Protein AF-A0A6L9YCV9-F1 (afdb_monomer_lite)

Sequence (247 aa):
MRFESGMLVKLNQFKYTPIIILISKIVVREISEHLKNNIKKTKENLENDLKDCSKDLMISEEIIFQVKETLLPKSNDEDLINKKIENFLDKTGSQIIYVNDYNPLDKVLTNYFEKKPPFSQKKKAEFPDALALVSLEKWAEKHNQKILAISTDQDWLDYASNSEYIDCNDNLGIFFNEYQKYHHQQNQIAIEFCKQLTQVFLGGDIENTLKELIKENIRDEILNLDLFPTANSSHRYEVESTEGATK

pLDDT: mean 78.52, std 15.74, range [37.78, 94.5]

Radius of gyration: 28.95 Å; chains: 1; bounding box: 73×64×102 Å

Foldseek 3Di:
DDCVDDPNLVLLVCLPPPDEAEDEVLNLVVQLVVQVVVVVVVVVVLVVVLVCCCVVVVDDPVVSVVVCVVPDDPDDSNVVSVVVVVVSCNSNVYDYQYLVVQVLVVVLVVCQVVCAFPRHPPDPDCSSVSSRLSSVLSVCVVVVAAAEAADPDPSLCRSCVPGPRYHYDPDPVVVVVVVCVVCVVVCVLVVVLVVLQVVCVVVPPHDPSVVVSVVVSVVVVVVPDPPPPPPPDPDDDDDPDPPDDDD

Secondary structure (DSSP, 8-state):
--TTSSGGGGGGGGTTSSPPPEEEHHHHHHHHHHHHHHHHHHHHHHHHHHHHHHHHS---HHHHHHHHHHHS-SS-HHHHHHHHHHHHHHHHTPEEEPGGGS--HHHHHHHHHHT-TT--SS-S--HHHHHHHHHHHHHHHHHT--EEEE---HHHHHHHTT-SSEEEES-HHHHHHHHHHHHHHHTHHHHHHHHHHHHHHHHT--HHHHHHHHHHHHHHHHHT-----------------------

Structure (mmCIF, N/CA/C/O backbone):
data_AF-A0A6L9YCV9-F1
#
_entry.id   AF-A0A6L9YCV9-F1
#
loop_
_atom_site.group_PDB
_atom_site.id
_atom_site.type_symbol
_atom_site.label_atom_id
_atom_site.label_alt_id
_atom_site.label_comp_id
_atom_site.label_asym_id
_atom_site.label_entity_id
_atom_site.label_seq_id
_atom_site.pdbx_PDB_ins_code
_atom_site.Cartn_x
_atom_site.Cartn_y
_atom_site.Cartn_z
_atom_site.occupancy
_atom_site.B_iso_or_equiv
_atom_site.auth_seq_id
_atom_site.auth_comp_id
_atom_site.auth_asym_id
_atom_site.auth_atom_id
_atom_site.pdbx_PDB_model_num
ATOM 1 N N . MET A 1 1 ? -0.144 1.537 9.489 1.00 54.84 1 MET A N 1
ATOM 2 C CA . MET A 1 1 ? 0.724 2.251 8.516 1.00 54.84 1 MET A CA 1
ATOM 3 C C . MET A 1 1 ? 0.498 3.760 8.649 1.00 54.84 1 MET A C 1
ATOM 5 O O . MET A 1 1 ? -0.645 4.152 8.857 1.00 54.84 1 MET A O 1
ATOM 9 N N . ARG A 1 2 ? 1.538 4.606 8.602 1.00 64.12 2 ARG A N 1
ATOM 10 C CA . ARG A 1 2 ? 1.404 6.077 8.697 1.00 64.12 2 ARG A CA 1
ATOM 11 C C . ARG A 1 2 ? 1.965 6.721 7.427 1.00 64.12 2 ARG A C 1
ATOM 13 O O . ARG A 1 2 ? 3.174 6.719 7.246 1.00 64.12 2 ARG A O 1
ATOM 20 N N . PHE A 1 3 ? 1.104 7.265 6.568 1.00 63.72 3 PHE A N 1
ATOM 21 C CA . PHE A 1 3 ? 1.521 7.885 5.298 1.00 63.72 3 PHE A CA 1
ATOM 22 C C . PHE A 1 3 ? 2.355 9.155 5.463 1.00 63.72 3 PHE A C 1
ATOM 24 O O . PHE A 1 3 ? 3.172 9.480 4.612 1.00 63.72 3 PHE A O 1
ATOM 31 N N . GLU A 1 4 ? 2.163 9.865 6.571 1.00 61.12 4 GLU A N 1
ATOM 32 C CA . GLU A 1 4 ? 2.742 11.190 6.808 1.00 61.12 4 GLU A CA 1
ATOM 33 C C . GLU A 1 4 ? 4.028 11.136 7.645 1.00 61.12 4 GLU A C 1
ATOM 35 O O . GLU A 1 4 ? 4.562 12.170 8.035 1.00 61.12 4 GLU A O 1
ATOM 40 N N . SER A 1 5 ? 4.541 9.940 7.946 1.00 65.50 5 SER A N 1
ATOM 41 C CA . SER A 1 5 ? 5.732 9.782 8.782 1.00 65.50 5 SER A CA 1
ATOM 42 C C . SER A 1 5 ? 6.575 8.580 8.369 1.00 65.50 5 SER A C 1
ATOM 44 O O . SER A 1 5 ? 6.047 7.572 7.907 1.00 65.50 5 SER A O 1
ATOM 46 N N . GLY A 1 6 ? 7.880 8.650 8.622 1.00 73.69 6 GLY A N 1
ATOM 47 C CA . GLY A 1 6 ? 8.807 7.550 8.360 1.00 73.69 6 GLY A CA 1
ATOM 48 C C . GLY A 1 6 ? 9.259 7.480 6.901 1.00 73.69 6 GLY A C 1
ATOM 49 O O . GLY A 1 6 ? 9.291 8.483 6.192 1.00 73.69 6 GLY A O 1
ATOM 50 N N . MET A 1 7 ? 9.647 6.284 6.455 1.00 75.94 7 MET A N 1
ATOM 51 C CA . MET A 1 7 ? 10.269 6.085 5.141 1.00 75.94 7 MET A CA 1
ATOM 52 C C . MET A 1 7 ? 9.312 6.307 3.959 1.00 75.94 7 MET A C 1
ATOM 54 O O . MET A 1 7 ? 9.772 6.674 2.885 1.00 75.94 7 MET A O 1
ATOM 58 N N . LEU A 1 8 ? 7.996 6.163 4.152 1.00 80.50 8 LEU A N 1
ATOM 59 C CA . LEU A 1 8 ? 7.006 6.340 3.079 1.00 80.50 8 LEU A CA 1
ATOM 60 C C . LEU A 1 8 ? 6.943 7.778 2.555 1.00 80.50 8 LEU A C 1
ATOM 62 O O . LEU A 1 8 ? 6.683 7.980 1.377 1.00 80.50 8 LEU A O 1
ATOM 66 N N . VAL A 1 9 ? 7.247 8.777 3.389 1.00 82.81 9 VAL A N 1
ATOM 67 C CA . VAL A 1 9 ? 7.286 10.186 2.956 1.00 82.81 9 VAL A CA 1
ATOM 68 C C . VAL A 1 9 ? 8.385 10.417 1.918 1.00 82.81 9 VAL A C 1
ATOM 70 O O . VAL A 1 9 ? 8.230 11.247 1.025 1.00 82.81 9 VAL A O 1
ATOM 73 N N . LYS A 1 10 ? 9.484 9.654 1.990 1.00 83.38 10 LYS A N 1
ATOM 74 C CA . LYS A 1 10 ? 10.584 9.756 1.024 1.00 83.38 10 LYS A CA 1
ATOM 75 C C . LYS A 1 10 ? 10.173 9.297 -0.375 1.00 83.38 10 LYS A C 1
ATOM 77 O O . LYS A 1 10 ? 10.828 9.690 -1.329 1.00 83.38 10 LYS A O 1
ATOM 82 N N . LEU A 1 11 ? 9.080 8.541 -0.520 1.00 85.88 11 LEU A N 1
ATOM 83 C CA . LEU A 1 11 ? 8.557 8.147 -1.831 1.00 85.88 11 LEU A CA 1
ATOM 84 C C . LEU A 1 11 ? 8.113 9.351 -2.676 1.00 85.88 11 LEU A C 1
ATOM 86 O O . LEU A 1 11 ? 8.140 9.276 -3.899 1.00 85.88 11 LEU A O 1
ATOM 90 N N . ASN A 1 12 ? 7.787 10.487 -2.046 1.00 85.06 12 ASN A N 1
ATOM 91 C CA . ASN A 1 12 ? 7.429 11.722 -2.753 1.00 85.06 12 ASN A CA 1
ATOM 92 C C . ASN A 1 12 ? 8.539 12.207 -3.700 1.00 85.06 12 ASN A C 1
ATOM 94 O O . ASN A 1 12 ? 8.256 12.898 -4.675 1.00 85.06 12 ASN A O 1
ATOM 98 N N . GLN A 1 13 ? 9.799 11.838 -3.437 1.00 81.44 13 GLN A N 1
ATOM 99 C CA . GLN A 1 13 ? 10.931 12.214 -4.287 1.00 81.44 13 GLN A CA 1
ATOM 100 C C . GLN A 1 13 ? 10.862 11.588 -5.690 1.00 81.44 13 GLN A C 1
ATOM 102 O O . GLN A 1 13 ? 11.568 12.042 -6.583 1.00 81.44 13 GLN A O 1
ATOM 107 N N . PHE A 1 14 ? 10.029 10.559 -5.884 1.00 83.50 14 PHE A N 1
ATOM 108 C CA . PHE A 1 14 ? 9.903 9.842 -7.151 1.00 83.50 14 PHE A CA 1
ATOM 109 C C . PHE A 1 14 ? 8.793 10.379 -8.062 1.00 83.50 14 PHE A C 1
ATOM 111 O O . PHE A 1 14 ? 8.715 9.961 -9.210 1.00 83.50 14 PHE A O 1
ATOM 118 N N . LYS A 1 15 ? 7.974 11.346 -7.613 1.00 82.88 15 LYS A N 1
ATOM 119 C CA . LYS A 1 15 ? 6.826 11.862 -8.392 1.00 82.88 15 LYS A CA 1
ATOM 120 C C . LYS A 1 15 ? 7.200 12.321 -9.810 1.00 82.88 15 LYS A C 1
ATOM 122 O O . LYS A 1 15 ? 6.386 12.218 -10.721 1.00 82.88 15 LYS A O 1
ATOM 127 N N . TYR A 1 16 ? 8.414 12.839 -9.986 1.00 77.06 16 TYR A N 1
ATOM 128 C CA . TYR A 1 16 ? 8.919 13.354 -11.263 1.00 77.06 16 TYR A CA 1
ATOM 129 C C . TYR A 1 16 ? 10.157 12.598 -11.756 1.00 77.06 16 TYR A C 1
ATOM 131 O O . TYR A 1 16 ? 10.964 13.155 -12.499 1.00 77.06 16 TYR A O 1
ATOM 139 N N . THR A 1 17 ? 10.342 11.351 -11.318 1.00 79.62 17 THR A N 1
ATOM 140 C CA . THR A 1 17 ? 11.432 10.491 -11.787 1.00 79.62 17 THR A CA 1
ATOM 141 C C . THR A 1 17 ? 10.880 9.360 -12.662 1.00 79.62 17 THR A C 1
ATOM 143 O O . THR A 1 17 ? 9.671 9.135 -12.695 1.00 79.62 17 THR A O 1
ATOM 146 N N . PRO A 1 18 ? 11.743 8.610 -13.372 1.00 79.94 18 PRO A N 1
ATOM 147 C CA . PRO A 1 18 ? 11.315 7.430 -14.126 1.00 79.94 18 PRO A CA 1
ATOM 148 C C . PRO A 1 18 ? 10.783 6.275 -13.258 1.00 79.94 18 PRO A C 1
ATOM 150 O O . PRO A 1 18 ? 10.308 5.280 -13.801 1.00 79.94 18 PRO A O 1
ATOM 153 N N . ILE A 1 19 ? 10.885 6.366 -11.925 1.00 85.81 19 ILE A N 1
ATOM 154 C CA . ILE A 1 19 ? 10.397 5.329 -11.013 1.00 85.81 19 ILE A CA 1
ATOM 155 C C . ILE A 1 19 ? 8.890 5.476 -10.848 1.00 85.81 19 ILE A C 1
ATOM 157 O O . ILE A 1 19 ? 8.401 6.457 -10.293 1.00 85.81 19 ILE A O 1
ATOM 161 N N . ILE A 1 20 ? 8.161 4.449 -11.276 1.00 88.94 20 ILE A N 1
ATOM 162 C CA . ILE A 1 20 ? 6.711 4.377 -11.131 1.00 88.94 20 ILE A CA 1
ATOM 163 C C . ILE A 1 20 ? 6.388 3.629 -9.840 1.00 88.94 20 ILE A C 1
ATOM 165 O O . ILE A 1 20 ? 6.805 2.488 -9.645 1.00 88.94 20 ILE A O 1
ATOM 169 N N . ILE A 1 21 ? 5.611 4.260 -8.962 1.00 92.31 21 ILE A N 1
ATOM 170 C CA . ILE A 1 21 ? 5.090 3.600 -7.765 1.00 92.31 21 ILE A CA 1
ATOM 171 C C . ILE A 1 21 ? 3.742 2.975 -8.113 1.00 92.31 21 ILE A C 1
ATOM 173 O O . ILE A 1 21 ? 2.809 3.671 -8.513 1.00 92.31 21 ILE A O 1
ATOM 177 N N . LEU A 1 22 ? 3.636 1.659 -7.945 1.00 93.62 22 LEU A N 1
ATOM 178 C CA . LEU A 1 22 ? 2.423 0.896 -8.226 1.00 93.62 22 LEU A CA 1
ATOM 179 C C . LEU A 1 22 ? 1.754 0.457 -6.930 1.00 93.62 22 LEU A C 1
ATOM 181 O O . LEU A 1 22 ? 2.410 -0.042 -6.017 1.00 93.62 22 LEU A O 1
ATOM 185 N N . ILE A 1 23 ? 0.431 0.597 -6.867 1.00 92.25 23 ILE A N 1
ATOM 186 C CA . ILE A 1 23 ? -0.369 0.125 -5.736 1.00 92.25 23 ILE A CA 1
ATOM 187 C C . ILE A 1 23 ? -1.580 -0.632 -6.272 1.00 92.25 23 ILE A C 1
ATOM 189 O O . ILE A 1 23 ? -2.407 -0.085 -6.999 1.00 92.25 23 ILE A O 1
ATOM 193 N N . SER A 1 24 ? -1.725 -1.901 -5.898 1.00 92.12 24 SER A N 1
ATOM 194 C CA . SER A 1 24 ? -2.925 -2.667 -6.243 1.00 92.12 24 SER A CA 1
ATOM 195 C C . SER A 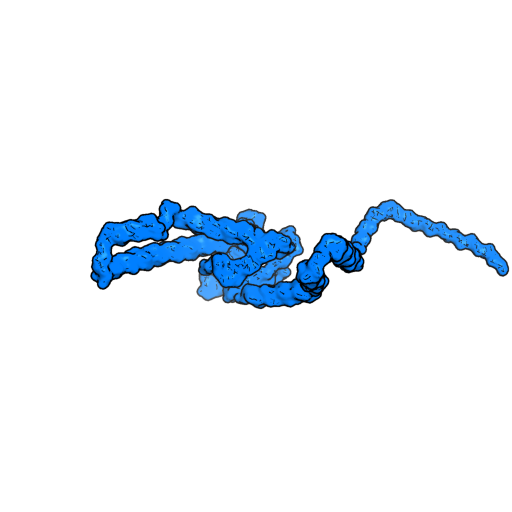1 24 ? -4.161 -2.083 -5.553 1.00 92.12 24 SER A C 1
ATOM 197 O O . SER A 1 24 ? -4.124 -1.723 -4.372 1.00 92.12 24 SER A O 1
ATOM 199 N N . LYS A 1 25 ? -5.302 -2.054 -6.252 1.00 91.50 25 LYS A N 1
ATOM 200 C CA . LYS A 1 25 ? -6.583 -1.624 -5.669 1.00 91.50 25 LYS A CA 1
ATOM 201 C C . LYS A 1 25 ? -6.976 -2.451 -4.438 1.00 91.50 25 LYS A C 1
ATOM 203 O O . LYS A 1 25 ? -7.686 -1.937 -3.574 1.00 91.50 25 LYS A O 1
ATOM 208 N N . ILE A 1 26 ? -6.522 -3.699 -4.348 1.00 90.25 26 ILE A N 1
ATOM 209 C CA . ILE A 1 26 ? -6.734 -4.558 -3.174 1.00 90.25 26 ILE A CA 1
ATOM 210 C C . ILE A 1 26 ? -6.001 -3.986 -1.962 1.00 90.25 26 ILE A C 1
ATOM 212 O O . ILE A 1 26 ? -6.633 -3.723 -0.943 1.00 90.25 26 ILE A O 1
ATOM 216 N N . VAL A 1 27 ? -4.718 -3.663 -2.122 1.00 89.06 27 VAL A N 1
ATOM 217 C CA . VAL A 1 27 ? -3.901 -3.036 -1.074 1.00 89.06 27 VAL A CA 1
ATOM 218 C C . VAL A 1 27 ? -4.506 -1.693 -0.647 1.00 89.06 27 VAL A C 1
ATOM 220 O O . VAL A 1 27 ? -4.587 -1.397 0.541 1.00 89.06 27 VAL A O 1
ATOM 223 N N . VAL A 1 28 ? -5.038 -0.897 -1.586 1.00 91.88 28 VAL A N 1
ATOM 224 C CA . VAL A 1 28 ? -5.769 0.343 -1.250 1.00 91.88 28 VAL A CA 1
ATOM 225 C C . VAL A 1 28 ? -6.987 0.067 -0.356 1.00 91.88 28 VAL A C 1
ATOM 227 O O . VAL A 1 28 ? -7.253 0.836 0.571 1.00 91.88 28 VAL A O 1
ATOM 230 N N . ARG A 1 29 ? -7.737 -1.015 -0.603 1.00 90.12 29 ARG A N 1
ATOM 231 C CA . ARG A 1 29 ? -8.884 -1.398 0.240 1.00 90.12 29 ARG A CA 1
ATOM 232 C C . ARG A 1 29 ? -8.438 -1.819 1.639 1.00 90.12 29 ARG A C 1
ATOM 234 O O . ARG A 1 29 ? -9.029 -1.362 2.611 1.00 90.12 29 ARG A O 1
ATOM 241 N N . GLU A 1 30 ? -7.375 -2.606 1.754 1.00 88.81 30 GLU A N 1
ATOM 242 C CA . GLU A 1 30 ? -6.824 -3.026 3.052 1.00 88.81 30 GLU A CA 1
ATOM 243 C C . GLU A 1 30 ? -6.305 -1.846 3.872 1.00 88.81 30 GLU A C 1
ATOM 245 O O . GLU A 1 30 ? -6.595 -1.719 5.063 1.00 88.81 30 GLU A O 1
ATOM 250 N N . ILE A 1 31 ? -5.599 -0.926 3.214 1.00 90.44 31 ILE A N 1
ATOM 251 C CA . ILE A 1 31 ? -5.187 0.349 3.798 1.00 90.44 31 ILE A CA 1
ATOM 252 C C . ILE A 1 31 ? -6.408 1.114 4.316 1.00 90.44 31 ILE A C 1
ATOM 254 O O . ILE A 1 31 ? -6.371 1.630 5.434 1.00 90.44 31 ILE A O 1
ATOM 258 N N . SER A 1 32 ? -7.479 1.191 3.522 1.00 91.75 32 SER A N 1
ATOM 259 C CA . SER A 1 32 ? -8.705 1.911 3.892 1.00 91.75 32 SER A CA 1
ATOM 260 C C . SER A 1 32 ? -9.343 1.313 5.147 1.00 91.75 32 SER A C 1
ATOM 262 O O . SER A 1 32 ? -9.651 2.047 6.087 1.00 91.75 32 SER A O 1
ATOM 264 N N . GLU A 1 33 ? -9.460 -0.015 5.214 1.00 90.44 33 GLU A N 1
ATOM 265 C CA . GLU A 1 33 ? -9.979 -0.726 6.391 1.00 90.44 33 GLU A CA 1
ATOM 266 C C . GLU A 1 33 ? -9.093 -0.525 7.624 1.00 90.44 33 GLU A C 1
ATOM 268 O O . GLU A 1 33 ? -9.573 -0.252 8.729 1.00 90.44 33 GLU A O 1
ATOM 273 N N . HIS A 1 34 ? -7.773 -0.579 7.451 1.00 90.38 34 HIS A N 1
ATOM 274 C CA . HIS A 1 34 ? -6.846 -0.322 8.545 1.00 90.38 34 HIS A CA 1
ATOM 275 C C . HIS A 1 34 ? -6.953 1.123 9.064 1.00 90.38 34 HIS A C 1
ATOM 277 O O . HIS A 1 34 ? -6.941 1.351 10.277 1.00 90.38 34 HIS A O 1
ATOM 283 N N . LEU A 1 35 ? -7.094 2.110 8.174 1.00 91.44 35 LEU A N 1
ATOM 284 C CA . LEU A 1 35 ? -7.312 3.505 8.563 1.00 91.44 35 LEU A CA 1
ATOM 285 C C . LEU A 1 35 ? -8.648 3.695 9.285 1.00 91.44 35 LEU A C 1
ATOM 287 O O . LEU A 1 35 ? -8.677 4.388 10.302 1.00 91.44 35 LEU A O 1
ATOM 291 N N . LYS A 1 36 ? -9.717 3.043 8.821 1.00 92.31 36 LYS A N 1
ATOM 292 C CA . LYS A 1 36 ? -11.034 3.057 9.471 1.00 92.31 36 LYS A CA 1
ATOM 293 C C . LYS A 1 36 ? -10.963 2.535 10.902 1.00 92.31 36 LYS A C 1
ATOM 295 O O . LYS A 1 36 ? -11.428 3.203 11.827 1.00 92.31 36 LYS A O 1
ATOM 300 N N . ASN A 1 37 ? -10.304 1.396 11.102 1.00 91.62 37 ASN A N 1
ATOM 301 C CA . ASN A 1 37 ? -10.095 0.820 12.431 1.00 91.62 37 ASN A CA 1
ATOM 302 C C . ASN A 1 37 ? -9.261 1.734 13.338 1.00 91.62 37 ASN A C 1
ATOM 304 O O . ASN A 1 37 ? -9.588 1.900 14.513 1.00 91.62 37 ASN A O 1
ATOM 308 N N . ASN A 1 38 ? -8.221 2.375 12.796 1.00 90.94 38 ASN A N 1
ATOM 309 C CA . ASN A 1 38 ? -7.418 3.336 13.552 1.00 90.94 38 ASN A CA 1
ATOM 310 C C . ASN A 1 38 ? -8.237 4.564 13.970 1.00 90.94 38 ASN A C 1
ATOM 312 O O . ASN A 1 38 ? -8.158 4.961 15.128 1.00 90.94 38 ASN A O 1
ATOM 316 N N . ILE A 1 39 ? -9.046 5.137 13.069 1.00 90.81 39 ILE A N 1
ATOM 317 C CA . ILE A 1 39 ? -9.918 6.280 13.385 1.00 90.81 39 ILE A CA 1
ATOM 318 C C . ILE A 1 39 ? -10.913 5.902 14.482 1.00 90.81 39 ILE A C 1
ATOM 320 O O . ILE A 1 39 ? -11.031 6.631 15.467 1.00 90.81 39 ILE A O 1
ATOM 324 N N . LYS A 1 40 ? -11.575 4.746 14.352 1.00 91.06 40 LYS A N 1
ATOM 325 C CA . LYS A 1 40 ? -12.513 4.245 15.363 1.00 91.06 40 LYS A CA 1
ATOM 326 C C . LYS A 1 40 ? -11.842 4.126 16.732 1.00 91.06 40 LYS A C 1
ATOM 328 O O . LYS A 1 40 ? -12.336 4.691 17.701 1.00 91.06 40 LYS A O 1
ATOM 333 N N . LYS A 1 41 ? -10.675 3.480 16.790 1.00 93.38 41 LYS A N 1
ATOM 334 C CA . LYS A 1 41 ? -9.910 3.314 18.031 1.00 93.38 41 LYS A CA 1
ATOM 335 C C . LYS A 1 41 ? -9.473 4.654 18.628 1.00 93.38 41 LYS A C 1
ATOM 337 O O . LYS A 1 41 ? -9.524 4.834 19.838 1.00 93.38 41 LYS A O 1
ATOM 342 N N . THR A 1 42 ? -9.054 5.609 17.798 1.00 92.19 42 THR A N 1
ATOM 343 C CA . THR A 1 42 ? -8.700 6.958 18.261 1.00 92.19 42 THR A CA 1
ATOM 344 C C . THR A 1 42 ? -9.906 7.689 18.850 1.00 92.19 42 THR A C 1
ATOM 346 O O . THR A 1 42 ? -9.761 8.312 19.898 1.00 92.19 42 THR A O 1
ATOM 349 N N . LYS A 1 43 ? -11.087 7.589 18.226 1.00 90.81 43 LYS A N 1
ATOM 350 C CA . LYS A 1 43 ? -12.325 8.175 18.762 1.00 90.81 43 LYS A CA 1
ATOM 351 C C . LYS A 1 43 ? -12.731 7.534 20.088 1.00 90.81 43 LYS A C 1
ATOM 353 O O . LYS A 1 43 ? -13.005 8.257 21.036 1.00 90.81 43 LYS A O 1
ATOM 358 N N . GLU A 1 44 ? -12.706 6.205 20.175 1.00 91.94 44 GLU A N 1
ATOM 359 C CA . GLU A 1 44 ? -13.018 5.468 21.409 1.00 91.94 44 GLU A CA 1
ATOM 360 C C . GLU A 1 44 ? -12.066 5.840 22.552 1.00 91.94 44 GLU A C 1
ATOM 362 O O . GLU A 1 44 ? -12.510 6.096 23.670 1.00 91.94 44 GLU A O 1
ATOM 367 N N . ASN A 1 45 ? -10.763 5.924 22.271 1.00 93.88 45 ASN A N 1
ATOM 368 C CA . ASN A 1 45 ? -9.776 6.352 23.259 1.00 93.88 45 ASN A CA 1
ATOM 369 C C . ASN A 1 45 ? -10.045 7.786 23.729 1.00 93.88 45 ASN A C 1
ATOM 371 O O . ASN A 1 45 ? -10.118 8.018 24.929 1.00 93.88 45 ASN A O 1
ATOM 375 N N . LEU A 1 46 ? -10.280 8.720 22.800 1.00 92.69 46 LEU A N 1
ATOM 376 C CA . LEU A 1 46 ? -10.608 10.105 23.141 1.00 92.69 46 LEU A CA 1
ATOM 377 C C . LEU A 1 46 ? -11.872 10.194 24.007 1.00 92.69 46 LEU A C 1
ATOM 379 O O . LEU A 1 46 ? -11.921 10.966 24.959 1.00 92.69 46 LEU A O 1
ATOM 383 N N . GLU A 1 47 ? -12.906 9.412 23.697 1.00 89.94 47 GLU A N 1
ATOM 384 C CA . GLU A 1 47 ? -14.127 9.378 24.502 1.00 89.94 47 GLU A CA 1
ATOM 385 C C . GLU A 1 47 ? -13.896 8.856 25.919 1.00 89.94 47 GLU A C 1
ATOM 387 O O . GLU A 1 47 ? -14.526 9.360 26.851 1.00 89.94 47 GLU A O 1
ATOM 392 N N . ASN A 1 48 ? -13.029 7.858 26.085 1.00 92.25 48 ASN A N 1
ATOM 393 C CA . ASN A 1 48 ? -12.675 7.326 27.397 1.00 92.25 48 ASN A CA 1
ATOM 394 C C . ASN A 1 48 ? -11.834 8.332 28.188 1.00 92.25 48 ASN A C 1
ATOM 396 O O . ASN A 1 48 ? -12.217 8.674 29.303 1.00 92.25 48 ASN A O 1
ATOM 400 N N . ASP A 1 49 ? -10.802 8.910 27.572 1.00 92.94 49 ASP A N 1
ATOM 401 C CA . ASP A 1 49 ? -9.947 9.920 28.205 1.00 92.94 49 ASP A CA 1
ATOM 402 C C . ASP A 1 49 ? -10.768 11.142 28.663 1.00 92.94 49 ASP A C 1
ATOM 404 O O . ASP A 1 49 ? -10.568 11.674 29.753 1.00 92.94 49 ASP A O 1
ATOM 408 N N . LEU A 1 50 ? -11.760 11.571 27.872 1.00 91.25 50 LEU A N 1
ATOM 409 C CA . LEU A 1 50 ? -12.660 12.664 28.254 1.00 91.25 50 LEU A CA 1
ATOM 410 C C . LEU A 1 50 ? -13.594 12.301 29.420 1.00 91.25 50 LEU A C 1
ATOM 412 O O . LEU A 1 50 ? -13.920 13.173 30.229 1.00 91.25 50 LEU A O 1
ATOM 416 N N . LYS A 1 51 ? -14.034 11.041 29.526 1.00 89.31 51 LYS A N 1
ATOM 417 C CA . LYS A 1 51 ? -14.817 10.571 30.684 1.00 89.31 51 LYS A CA 1
ATOM 418 C C . LYS A 1 51 ? -13.965 10.561 31.948 1.00 89.31 51 LYS A C 1
ATOM 420 O O . LYS A 1 51 ? -14.457 10.969 32.999 1.00 89.31 51 LYS A O 1
ATOM 425 N N . ASP A 1 52 ? -12.716 10.131 31.837 1.00 90.88 52 ASP A N 1
ATOM 426 C CA . ASP A 1 52 ? -11.788 10.087 32.964 1.00 90.88 52 ASP A CA 1
ATOM 427 C C . ASP A 1 52 ? -11.432 11.508 33.419 1.00 90.88 52 ASP A C 1
ATOM 429 O O . ASP A 1 52 ? -11.516 11.807 34.604 1.00 90.88 52 ASP A O 1
ATOM 433 N N . CYS A 1 53 ? -11.223 12.450 32.493 1.00 90.50 53 CYS A N 1
ATOM 434 C CA . CYS A 1 53 ? -11.092 13.877 32.814 1.00 90.50 53 CYS A CA 1
ATOM 435 C C . CYS A 1 53 ? -12.300 14.444 33.583 1.00 90.50 53 CYS A C 1
ATOM 437 O O . CYS A 1 53 ? -12.133 15.222 34.522 1.00 90.50 53 CYS A O 1
ATOM 439 N N . SER A 1 54 ? -13.525 14.070 33.205 1.00 90.12 54 SER A N 1
ATOM 440 C CA . SER A 1 54 ? -14.722 14.519 33.926 1.00 90.12 54 SER A CA 1
ATOM 441 C C . SER A 1 54 ? -14.772 13.967 35.357 1.00 90.12 54 SER A C 1
ATOM 443 O O . SER A 1 54 ? -15.118 14.699 36.283 1.00 90.12 54 SER A O 1
ATOM 445 N N . LYS A 1 55 ? -14.374 12.704 35.559 1.00 90.69 55 LYS A N 1
ATOM 446 C CA . LYS A 1 55 ? -14.390 12.037 36.872 1.00 90.69 55 LYS A CA 1
ATOM 447 C C . LYS A 1 55 ? -13.236 12.456 37.780 1.00 90.69 55 LYS A C 1
ATOM 449 O O . LYS A 1 55 ? -13.469 12.827 38.927 1.00 90.69 55 LYS A O 1
ATOM 454 N N . ASP A 1 56 ? -12.013 12.393 37.266 1.00 93.12 56 ASP A N 1
ATOM 455 C CA . ASP A 1 56 ? -10.783 12.481 38.056 1.00 93.12 56 ASP A CA 1
ATOM 456 C C . ASP A 1 56 ? -10.308 13.927 38.215 1.00 93.12 56 ASP A C 1
ATOM 458 O O . ASP A 1 56 ? -9.703 14.280 39.227 1.00 93.12 56 ASP A O 1
ATOM 462 N N . LEU A 1 57 ? -10.603 14.778 37.226 1.00 92.19 57 LEU A N 1
ATOM 463 C CA . LEU A 1 57 ? -10.230 16.195 37.227 1.00 92.19 57 LEU A CA 1
ATOM 464 C C . LEU A 1 57 ? -11.427 17.125 37.476 1.00 92.19 57 LEU A C 1
ATOM 466 O O . LEU A 1 57 ? -11.252 18.342 37.480 1.00 92.19 57 LEU A O 1
ATOM 470 N N . MET A 1 58 ? -12.630 16.572 37.685 1.00 90.25 58 MET A N 1
ATOM 471 C CA . MET A 1 58 ? -13.870 17.323 37.934 1.00 90.25 58 MET A CA 1
ATOM 472 C C . MET A 1 58 ? -14.175 18.388 36.863 1.00 90.25 58 MET A C 1
ATOM 474 O O . MET A 1 58 ? -14.716 19.454 37.161 1.00 90.25 58 MET A O 1
ATOM 478 N N . ILE A 1 59 ? -13.821 18.116 35.601 1.00 91.81 59 ILE A N 1
ATOM 479 C CA . ILE A 1 59 ? -14.143 19.004 34.477 1.00 91.81 59 ILE A CA 1
ATOM 480 C C . ILE A 1 59 ? -15.646 18.934 34.187 1.00 91.81 59 ILE A C 1
ATOM 482 O O . ILE A 1 59 ? -16.221 17.845 34.109 1.00 91.81 59 ILE A O 1
ATOM 486 N N . SER A 1 60 ? -16.273 20.100 33.998 1.00 91.44 60 SER A N 1
ATOM 487 C CA . SER A 1 60 ? -17.709 20.195 33.730 1.00 91.44 60 SER A CA 1
ATOM 488 C C . SER A 1 60 ? -18.091 19.569 32.384 1.00 91.44 60 SER A C 1
ATOM 490 O O . SER A 1 60 ? -17.311 19.574 31.423 1.00 91.44 60 SER A O 1
ATOM 492 N N . GLU A 1 61 ? -19.315 19.044 32.295 1.00 88.25 61 GLU A N 1
ATOM 493 C CA . GLU A 1 61 ? -19.817 18.416 31.069 1.00 88.25 61 GLU A CA 1
ATOM 494 C C . GLU A 1 61 ? -19.872 19.403 29.894 1.00 88.25 61 GLU A C 1
ATOM 496 O O . GLU A 1 61 ? -19.636 19.007 28.751 1.00 88.25 61 GLU A O 1
ATOM 501 N N . GLU A 1 62 ? -20.095 20.696 30.158 1.00 90.75 62 GLU A N 1
ATOM 502 C CA . GLU A 1 62 ? -20.100 21.735 29.124 1.00 90.75 62 GLU A CA 1
ATOM 503 C C . GLU A 1 62 ? -18.724 21.893 28.469 1.00 90.75 62 GLU A C 1
ATOM 505 O O . GLU A 1 62 ? -18.631 22.000 27.244 1.00 90.75 62 GLU A O 1
ATOM 510 N N . ILE A 1 63 ? -17.647 21.867 29.262 1.00 90.19 63 ILE A N 1
ATOM 511 C CA . ILE A 1 63 ? -16.274 21.946 28.743 1.00 90.19 63 ILE A CA 1
ATOM 512 C C . ILE A 1 63 ? -15.957 20.687 27.931 1.00 90.19 63 ILE A C 1
ATOM 514 O O . ILE A 1 63 ? -15.428 20.786 26.824 1.00 90.19 63 ILE A O 1
ATOM 518 N N . ILE A 1 64 ? -16.328 19.502 28.429 1.00 89.56 64 ILE A N 1
ATOM 519 C CA . ILE A 1 64 ? -16.135 18.240 27.698 1.00 89.56 64 ILE A CA 1
ATOM 520 C C . ILE A 1 64 ? -16.873 18.261 26.354 1.00 89.56 64 ILE A C 1
ATOM 522 O O . ILE A 1 64 ? -16.316 17.838 25.339 1.00 89.56 64 ILE A O 1
ATOM 526 N N . PHE A 1 65 ? -18.101 18.779 26.322 1.00 88.69 65 PHE A N 1
ATOM 527 C CA . PHE A 1 65 ? -18.866 18.929 25.088 1.00 88.69 65 PHE A CA 1
ATOM 528 C C . PHE A 1 65 ? -18.170 19.867 24.090 1.00 88.69 65 PHE A C 1
ATOM 530 O O . PHE A 1 65 ? -17.987 19.498 22.929 1.00 88.69 65 PHE A O 1
ATOM 537 N N . GLN A 1 66 ? -17.701 21.036 24.541 1.00 90.88 66 GLN A N 1
ATOM 538 C CA . GLN A 1 66 ? -16.959 21.982 23.695 1.00 90.88 66 GLN A CA 1
ATOM 539 C C . GLN A 1 66 ? -15.667 21.376 23.132 1.00 90.88 66 GLN A C 1
ATOM 541 O O . GLN A 1 66 ? -15.339 21.573 21.959 1.00 90.88 66 GLN A O 1
ATOM 546 N N . VAL A 1 67 ? -14.942 20.603 23.946 1.00 90.50 67 VAL A N 1
ATOM 547 C CA . VAL A 1 67 ? -13.728 19.902 23.512 1.00 90.50 67 VAL A CA 1
ATOM 548 C C . VAL A 1 67 ? -14.054 18.858 22.442 1.00 90.50 67 VAL A C 1
ATOM 550 O O . VAL A 1 67 ? -13.354 18.800 21.430 1.00 90.50 67 VAL A O 1
ATOM 553 N N . LYS A 1 68 ? -15.134 18.079 22.602 1.00 87.88 68 LYS A N 1
ATOM 554 C CA . LYS A 1 68 ? -15.573 17.107 21.582 1.00 87.88 68 LYS A CA 1
ATOM 555 C C . LYS A 1 68 ? -15.895 17.782 20.255 1.00 87.88 68 LYS A C 1
ATOM 557 O O . LYS A 1 68 ? -15.375 17.350 19.231 1.00 87.88 68 LYS A O 1
ATOM 562 N N . GLU A 1 69 ? -16.681 18.855 20.286 1.00 88.31 69 GLU A N 1
ATOM 563 C CA . GLU A 1 69 ? -17.035 19.639 19.093 1.00 88.31 69 GLU A CA 1
ATOM 564 C C . GLU A 1 69 ? -15.809 20.244 18.389 1.00 88.31 69 GLU A C 1
ATOM 566 O O . GLU A 1 69 ? -15.827 20.458 17.177 1.00 88.31 69 GLU A O 1
ATOM 571 N N . THR A 1 70 ? -14.737 20.515 19.140 1.00 88.94 70 THR A N 1
ATOM 572 C CA . THR A 1 70 ? -13.502 21.105 18.606 1.00 88.94 70 THR A CA 1
ATOM 573 C C . THR A 1 70 ? -12.555 20.055 18.021 1.00 88.94 70 THR A C 1
ATOM 575 O O . THR A 1 70 ? -11.948 20.286 16.975 1.00 88.94 70 THR A O 1
ATOM 578 N N . LEU A 1 71 ? -12.388 18.916 18.699 1.00 86.69 71 LEU A N 1
ATOM 579 C CA . LEU A 1 71 ? -11.403 17.895 18.326 1.00 86.69 71 LEU A CA 1
ATOM 580 C C . LEU A 1 71 ? -11.929 16.893 17.298 1.00 86.69 71 LEU A C 1
ATOM 582 O O . LEU A 1 71 ? -11.141 16.359 16.512 1.00 86.69 71 LEU A O 1
ATOM 586 N N . LEU A 1 72 ? -13.231 16.599 17.313 1.00 84.38 72 LEU A N 1
ATOM 587 C CA . LEU A 1 72 ? -13.806 15.638 16.385 1.00 84.38 72 LEU A CA 1
ATOM 588 C C . LEU A 1 72 ? -14.073 16.309 15.033 1.00 84.38 72 LEU A C 1
ATOM 590 O O . LEU A 1 72 ? -14.778 17.317 14.961 1.00 84.38 72 LEU A O 1
ATOM 594 N N . PRO A 1 73 ? -13.534 15.757 13.936 1.00 80.44 73 PRO A N 1
ATOM 595 C CA . PRO A 1 73 ? -13.816 16.287 12.616 1.00 80.44 73 PRO A CA 1
ATOM 596 C C . PRO A 1 73 ? -15.308 16.147 12.294 1.00 80.44 73 PRO A C 1
ATOM 598 O O . PRO A 1 73 ? -15.921 15.114 12.552 1.00 80.44 73 PRO A O 1
ATOM 601 N N . LYS A 1 74 ? -15.873 17.193 11.684 1.00 78.75 74 LYS A N 1
ATOM 602 C CA . LYS A 1 74 ? -17.281 17.233 11.246 1.00 78.75 74 LYS A CA 1
ATOM 603 C C . LYS A 1 74 ? -17.546 16.415 9.979 1.00 78.75 74 LYS A C 1
ATOM 605 O O . LYS A 1 74 ? -18.695 16.130 9.660 1.00 78.75 74 LYS A O 1
ATOM 610 N N . SER A 1 75 ? -16.496 16.084 9.231 1.00 80.25 75 SER A N 1
ATOM 611 C CA . SER A 1 75 ? -16.572 15.194 8.074 1.00 80.25 75 SER A CA 1
ATOM 612 C C . SER A 1 75 ? -16.787 13.752 8.522 1.00 80.25 75 SER A C 1
ATOM 614 O O . SER A 1 75 ? -16.311 13.353 9.586 1.00 80.25 75 SER A O 1
ATOM 616 N N . ASN A 1 76 ? -17.439 12.952 7.680 1.00 87.50 76 ASN A N 1
ATOM 617 C CA . ASN A 1 76 ? -17.522 11.518 7.928 1.00 87.50 76 ASN A CA 1
ATOM 618 C C . ASN A 1 76 ? -16.121 10.864 7.829 1.00 87.50 76 ASN A C 1
ATOM 620 O O . ASN A 1 76 ? -15.166 11.439 7.293 1.00 87.50 76 ASN A O 1
ATOM 624 N N . ASP A 1 77 ? -15.994 9.655 8.376 1.00 89.19 77 ASP A N 1
ATOM 625 C CA . ASP A 1 77 ? -14.709 8.947 8.419 1.00 89.19 77 ASP A CA 1
ATOM 626 C C . ASP A 1 77 ? -14.239 8.491 7.035 1.00 89.19 77 ASP A C 1
ATOM 628 O O . ASP A 1 77 ? -13.036 8.438 6.786 1.00 89.19 77 ASP A O 1
ATOM 632 N N . GLU A 1 78 ? -15.168 8.199 6.126 1.00 89.69 78 GLU A N 1
ATOM 633 C CA . GLU A 1 78 ? -14.852 7.745 4.770 1.00 89.69 78 GLU A CA 1
ATOM 634 C C . GLU A 1 78 ? -14.176 8.852 3.954 1.00 89.69 78 GLU A C 1
ATOM 636 O O . GLU A 1 78 ? -13.134 8.613 3.347 1.00 89.69 78 GLU A O 1
ATOM 641 N N . ASP A 1 79 ? -14.678 10.083 4.028 1.00 90.88 79 ASP A N 1
ATOM 642 C CA . ASP A 1 79 ? -14.111 11.263 3.375 1.00 90.88 79 ASP A CA 1
ATOM 643 C C . ASP A 1 79 ? -12.696 11.551 3.885 1.00 90.88 79 ASP A C 1
ATOM 645 O O . ASP A 1 79 ? -11.796 11.873 3.106 1.00 90.88 79 ASP A O 1
ATOM 649 N N . LEU A 1 80 ? -12.462 11.398 5.193 1.00 89.69 80 LEU A N 1
ATOM 650 C CA . LEU A 1 80 ? -11.129 11.562 5.781 1.00 89.69 80 LEU A CA 1
ATOM 651 C C . LEU A 1 80 ? -10.145 10.508 5.272 1.00 89.69 80 LEU A C 1
ATOM 653 O O . LEU A 1 80 ? -8.989 10.834 4.985 1.00 89.69 80 LEU A O 1
ATOM 657 N N . ILE A 1 81 ? -10.583 9.252 5.176 1.00 91.81 81 ILE A N 1
ATOM 658 C CA . ILE A 1 81 ? -9.765 8.143 4.671 1.00 91.81 81 ILE A CA 1
ATOM 659 C C . ILE A 1 81 ? -9.447 8.362 3.193 1.00 91.81 81 ILE A C 1
ATOM 661 O O . ILE A 1 81 ? -8.273 8.319 2.817 1.00 91.81 81 ILE A O 1
ATOM 665 N N . ASN A 1 82 ? -10.464 8.659 2.384 1.00 91.94 82 ASN A N 1
ATOM 666 C CA . ASN A 1 82 ? -10.318 8.915 0.954 1.00 91.94 82 ASN A CA 1
ATOM 667 C C . ASN A 1 82 ? -9.346 10.068 0.713 1.00 91.94 82 ASN A C 1
ATOM 669 O O . ASN A 1 82 ? -8.354 9.891 0.009 1.00 91.94 82 ASN A O 1
ATOM 673 N N . LYS A 1 83 ? -9.525 11.194 1.413 1.00 91.94 83 LYS A N 1
ATOM 674 C CA . LYS A 1 83 ? -8.628 12.350 1.308 1.00 91.94 83 LYS A CA 1
ATOM 675 C C . LYS A 1 83 ? -7.184 12.017 1.692 1.00 91.94 83 LYS A C 1
ATOM 677 O O . LYS A 1 83 ? -6.252 12.517 1.066 1.00 91.94 83 LYS A O 1
ATOM 682 N N . LYS A 1 84 ? -6.966 11.177 2.712 1.00 91.12 84 LYS A N 1
ATOM 683 C CA . LYS A 1 84 ? -5.614 10.731 3.097 1.00 91.12 84 LYS A CA 1
ATOM 684 C C . LYS A 1 84 ? -4.959 9.880 2.014 1.00 91.12 84 LYS A C 1
ATOM 686 O O . LYS A 1 84 ? -3.776 10.075 1.736 1.00 91.12 84 LYS A O 1
ATOM 691 N N . ILE A 1 85 ? -5.710 8.955 1.423 1.00 92.38 85 ILE A N 1
ATOM 692 C CA . ILE A 1 85 ? -5.216 8.083 0.354 1.00 92.38 85 ILE A CA 1
ATOM 693 C C . ILE A 1 85 ? -4.937 8.905 -0.906 1.00 92.38 85 ILE A C 1
ATOM 695 O O . ILE A 1 85 ? -3.840 8.818 -1.445 1.00 92.38 85 ILE A O 1
ATOM 699 N N . GLU A 1 86 ? -5.867 9.757 -1.333 1.00 93.12 86 GLU A N 1
ATOM 700 C CA . GLU A 1 86 ? -5.699 10.636 -2.498 1.00 93.12 86 GLU A CA 1
ATOM 701 C C . GLU A 1 86 ? -4.483 11.552 -2.354 1.00 93.12 86 GLU A C 1
ATOM 703 O O . GLU A 1 86 ? -3.664 11.638 -3.264 1.00 93.12 86 GLU A O 1
ATOM 708 N N . ASN A 1 87 ? -4.304 12.171 -1.184 1.00 92.88 87 ASN A N 1
ATOM 709 C CA . ASN A 1 87 ? -3.137 13.006 -0.903 1.00 92.88 87 ASN A CA 1
ATOM 710 C C . ASN A 1 87 ? -1.823 12.214 -0.981 1.00 92.88 87 ASN A C 1
ATOM 712 O O . ASN A 1 87 ? -0.812 12.735 -1.444 1.00 92.88 87 ASN A O 1
ATOM 716 N N . PHE A 1 88 ? -1.816 10.959 -0.523 1.00 91.25 88 PHE A N 1
ATOM 717 C CA . PHE A 1 88 ? -0.643 10.095 -0.643 1.00 91.25 88 PHE A CA 1
ATOM 718 C C . PHE A 1 88 ? -0.351 9.742 -2.107 1.00 91.25 88 PHE A C 1
ATOM 720 O O . PHE A 1 88 ? 0.794 9.862 -2.545 1.00 91.25 88 PHE A O 1
ATOM 727 N N . LEU A 1 89 ? -1.377 9.359 -2.871 1.00 91.81 89 LEU A N 1
ATOM 728 C CA . LEU A 1 89 ? -1.247 9.022 -4.289 1.00 91.81 89 LEU A CA 1
ATOM 729 C C . LEU A 1 89 ? -0.749 10.217 -5.106 1.00 91.81 89 LEU A C 1
ATOM 731 O O . LEU A 1 89 ? 0.206 10.072 -5.865 1.00 91.81 89 LEU A O 1
ATOM 735 N N . ASP A 1 90 ? -1.324 11.403 -4.895 1.00 91.31 90 ASP A N 1
ATOM 736 C CA . ASP A 1 90 ? -0.892 12.615 -5.591 1.00 91.31 90 ASP A CA 1
ATOM 737 C C . ASP A 1 90 ? 0.551 12.985 -5.231 1.00 91.31 90 ASP A C 1
ATOM 739 O O . ASP A 1 90 ? 1.369 13.210 -6.121 1.00 91.31 90 ASP A O 1
ATOM 743 N N . LYS A 1 91 ? 0.916 13.006 -3.944 1.00 88.62 91 LYS A N 1
ATOM 744 C CA . LYS A 1 91 ? 2.280 13.380 -3.524 1.00 88.62 91 LYS A CA 1
ATOM 745 C C . LYS A 1 91 ? 3.366 12.456 -4.061 1.00 88.62 91 LYS A C 1
ATOM 747 O O . LYS A 1 91 ? 4.490 12.906 -4.266 1.00 88.62 91 LYS A O 1
ATOM 752 N N . THR A 1 92 ? 3.036 11.190 -4.276 1.00 87.25 92 THR A N 1
ATOM 753 C CA . THR A 1 92 ? 3.975 10.174 -4.762 1.00 87.25 92 THR A CA 1
ATOM 754 C C . THR A 1 92 ? 3.921 9.974 -6.273 1.00 87.25 92 THR A C 1
ATOM 756 O O . THR A 1 92 ? 4.831 9.367 -6.823 1.00 87.25 92 THR A O 1
ATOM 759 N N . GLY A 1 93 ? 2.882 10.466 -6.957 1.00 88.00 93 GLY A N 1
ATOM 760 C CA . GLY A 1 93 ? 2.629 10.107 -8.355 1.00 88.00 93 GLY A CA 1
ATOM 761 C C . GLY A 1 93 ? 2.275 8.624 -8.531 1.00 88.00 93 GLY A C 1
ATOM 762 O O . GLY A 1 93 ? 2.509 8.061 -9.598 1.00 88.00 93 GLY A O 1
ATOM 763 N N . SER A 1 94 ? 1.751 7.978 -7.482 1.00 92.56 94 SER A N 1
ATOM 764 C CA . SER A 1 94 ? 1.455 6.542 -7.500 1.00 92.56 94 SER A CA 1
ATOM 765 C C . SER A 1 94 ? 0.311 6.204 -8.451 1.00 92.56 94 SER A C 1
ATOM 767 O O . SER A 1 94 ? -0.707 6.898 -8.495 1.00 92.56 94 SER A O 1
ATOM 769 N N . GLN A 1 95 ? 0.433 5.073 -9.139 1.00 93.12 95 GLN A N 1
ATOM 770 C CA . GLN A 1 95 ? -0.601 4.535 -10.016 1.00 93.12 95 GLN A CA 1
ATOM 771 C C . GLN A 1 95 ? -1.339 3.378 -9.343 1.00 93.12 95 GLN A C 1
ATOM 773 O O . GLN A 1 95 ? -0.729 2.465 -8.781 1.00 93.12 95 GLN A O 1
ATOM 778 N N . ILE A 1 96 ? -2.672 3.406 -9.420 1.00 94.12 96 ILE A N 1
ATOM 779 C CA . ILE A 1 96 ? -3.507 2.302 -8.946 1.00 94.12 96 ILE A CA 1
ATOM 780 C C . ILE A 1 96 ? -3.663 1.270 -10.056 1.00 94.12 96 ILE A C 1
ATOM 782 O O . ILE A 1 96 ? -4.130 1.597 -11.145 1.00 94.12 96 ILE A O 1
ATOM 786 N N . ILE A 1 97 ? -3.366 0.012 -9.739 1.00 93.19 97 ILE A N 1
ATOM 787 C CA . ILE A 1 97 ? -3.642 -1.126 -10.617 1.00 93.19 97 ILE A CA 1
ATOM 788 C C . ILE A 1 97 ? -4.970 -1.764 -10.222 1.00 93.19 97 ILE A C 1
ATOM 790 O O . ILE A 1 97 ? -5.141 -2.237 -9.092 1.00 93.19 97 ILE A O 1
ATOM 794 N N . TYR A 1 98 ? -5.921 -1.787 -11.156 1.00 89.75 98 TYR A N 1
ATOM 795 C CA . TYR A 1 98 ? -7.191 -2.475 -10.971 1.00 89.75 98 TYR A CA 1
ATOM 796 C C . TYR A 1 98 ? -7.079 -3.915 -11.455 1.00 89.75 98 TYR A C 1
ATOM 798 O O . TYR A 1 98 ? -6.667 -4.196 -12.574 1.00 89.75 98 TYR A O 1
ATOM 806 N N . VAL A 1 99 ? -7.510 -4.836 -10.597 1.00 85.31 99 VAL A N 1
ATOM 807 C CA . VAL A 1 99 ? -7.517 -6.285 -10.848 1.00 85.31 99 VAL A CA 1
ATOM 808 C C . VAL A 1 99 ? -8.199 -6.620 -12.179 1.00 85.31 99 VAL A C 1
ATOM 810 O O . VAL A 1 99 ? -7.699 -7.425 -12.957 1.00 85.31 99 VAL A O 1
ATOM 813 N N . ASN A 1 100 ? -9.320 -5.962 -12.475 1.00 83.44 100 ASN A N 1
ATOM 814 C CA . ASN A 1 100 ? -10.120 -6.243 -13.667 1.00 83.44 100 ASN A CA 1
ATOM 815 C C . ASN A 1 100 ? -9.414 -5.881 -14.983 1.00 83.44 100 ASN A C 1
ATOM 817 O O . ASN A 1 100 ? -9.768 -6.437 -16.015 1.00 83.44 100 ASN A O 1
ATOM 821 N N . ASP A 1 101 ? -8.402 -5.013 -14.960 1.00 87.62 101 ASP A N 1
ATOM 822 C CA . ASP A 1 101 ? -7.710 -4.573 -16.179 1.00 87.62 101 ASP A CA 1
ATOM 823 C C . ASP A 1 101 ? -6.776 -5.658 -16.743 1.00 87.62 101 ASP A C 1
ATOM 825 O O . ASP A 1 101 ? -6.362 -5.591 -17.902 1.00 87.62 101 ASP A O 1
ATOM 829 N N . TYR A 1 102 ? -6.448 -6.669 -15.928 1.00 87.62 102 TYR A N 1
ATOM 830 C CA . TYR A 1 102 ? -5.446 -7.692 -16.238 1.00 87.62 102 TYR A CA 1
ATOM 831 C C . TYR A 1 102 ? -6.000 -9.125 -16.180 1.00 87.62 102 TYR A C 1
ATOM 833 O O . TYR A 1 102 ? -5.264 -10.083 -16.412 1.00 87.62 102 TYR A O 1
ATOM 841 N N . ASN A 1 103 ? -7.297 -9.314 -15.907 1.00 85.25 103 ASN A N 1
ATOM 842 C CA . ASN A 1 103 ? -7.956 -10.631 -15.853 1.00 85.25 103 ASN A CA 1
ATOM 843 C C . ASN A 1 103 ? -7.148 -11.705 -15.081 1.00 85.25 103 ASN A C 1
ATOM 845 O O . ASN A 1 103 ? -6.787 -12.737 -15.651 1.00 85.25 103 ASN A O 1
ATOM 849 N N . PRO A 1 104 ? -6.779 -11.488 -13.807 1.00 85.81 104 PRO A N 1
ATOM 850 C CA . PRO A 1 104 ? -5.887 -12.382 -13.065 1.00 85.81 104 PRO A CA 1
ATOM 851 C C . PRO A 1 104 ? -6.556 -13.694 -12.630 1.00 85.81 104 PRO A C 1
ATOM 853 O O . PRO A 1 104 ? -5.857 -14.610 -12.208 1.00 85.81 104 PRO A O 1
ATOM 856 N N . LEU A 1 105 ? -7.887 -13.794 -12.730 1.00 85.56 105 LEU A N 1
ATOM 857 C CA . LEU A 1 105 ? -8.689 -14.861 -12.125 1.00 85.56 105 LEU A CA 1
ATOM 858 C C . LEU A 1 105 ? -8.234 -16.270 -12.514 1.00 85.56 105 LEU A C 1
ATOM 860 O O . LEU A 1 105 ? -8.020 -17.083 -11.622 1.00 85.56 105 LEU A O 1
ATOM 864 N N . ASP A 1 106 ? -8.021 -16.549 -13.800 1.00 84.69 106 ASP A N 1
ATOM 865 C CA . ASP A 1 106 ? -7.643 -17.898 -14.247 1.00 84.69 106 ASP A CA 1
ATOM 866 C C . ASP A 1 106 ? -6.293 -18.340 -13.665 1.00 84.69 106 ASP A C 1
ATOM 868 O O . ASP A 1 106 ? -6.140 -19.471 -13.197 1.00 84.69 106 ASP A O 1
ATOM 872 N N . LYS A 1 107 ? -5.316 -17.424 -13.620 1.00 84.06 107 LYS A N 1
ATOM 873 C CA . LYS A 1 107 ? -3.984 -17.691 -13.055 1.00 84.06 107 LYS A CA 1
ATOM 874 C C . LYS A 1 107 ? -4.039 -17.823 -11.532 1.00 84.06 107 LYS A C 1
ATOM 876 O O . LYS A 1 107 ? -3.415 -18.721 -10.979 1.00 84.06 107 LYS A O 1
ATOM 881 N N . VAL A 1 108 ? -4.845 -17.002 -10.858 1.00 86.38 108 VAL A N 1
ATOM 882 C CA . VAL A 1 108 ? -5.077 -17.119 -9.409 1.00 86.38 108 VAL A CA 1
ATOM 883 C C . VAL A 1 108 ? -5.741 -18.452 -9.056 1.00 86.38 108 VAL A C 1
ATOM 885 O O . VAL A 1 108 ? -5.293 -19.122 -8.129 1.00 86.38 108 VAL A O 1
ATOM 888 N N . LEU A 1 109 ? -6.767 -18.872 -9.801 1.00 83.94 109 LEU A N 1
ATOM 889 C CA . LEU A 1 109 ? -7.438 -20.158 -9.591 1.00 83.94 109 LEU A CA 1
ATOM 890 C C . LEU A 1 109 ? -6.493 -21.334 -9.842 1.00 83.94 109 LEU A C 1
ATOM 892 O O . LEU A 1 109 ? -6.479 -22.284 -9.061 1.00 83.94 109 LEU A O 1
ATOM 896 N N . THR A 1 110 ? -5.669 -21.250 -10.886 1.00 85.06 110 THR A N 1
ATOM 897 C CA . THR A 1 110 ? -4.640 -22.258 -11.169 1.00 85.06 110 THR A CA 1
ATOM 898 C C . THR A 1 110 ? -3.658 -22.364 -10.003 1.00 85.06 110 THR A C 1
ATOM 900 O O . THR A 1 110 ? -3.485 -23.449 -9.451 1.00 85.06 110 THR A O 1
ATOM 903 N N . ASN A 1 111 ? -3.100 -21.237 -9.545 1.00 83.88 111 ASN A N 1
ATOM 904 C CA . ASN A 1 111 ? -2.185 -21.216 -8.402 1.00 83.88 111 ASN A CA 1
ATOM 905 C C . ASN A 1 111 ? -2.840 -21.774 -7.128 1.00 83.88 111 ASN A C 1
ATOM 907 O O . ASN A 1 111 ? -2.191 -22.497 -6.374 1.00 83.88 111 ASN A O 1
ATOM 911 N N . TYR A 1 112 ? -4.128 -21.493 -6.910 1.00 85.12 112 TYR A N 1
ATOM 912 C CA . TYR A 1 112 ? -4.898 -22.021 -5.784 1.00 85.12 112 TYR A CA 1
ATOM 913 C C . TYR A 1 112 ? -5.013 -23.551 -5.821 1.00 85.12 112 TYR A C 1
ATOM 915 O O . TYR A 1 112 ? -4.684 -24.219 -4.836 1.00 85.12 112 TYR A O 1
ATOM 923 N N . PHE A 1 113 ? -5.450 -24.125 -6.947 1.00 83.69 113 PHE A N 1
ATOM 924 C CA . PHE A 1 113 ? -5.609 -25.579 -7.076 1.00 83.69 113 PHE A CA 1
ATOM 925 C C . PHE A 1 113 ? -4.267 -26.318 -7.061 1.00 83.69 113 PHE A C 1
ATOM 927 O O . PHE A 1 113 ? -4.169 -27.405 -6.488 1.00 83.69 113 PHE A O 1
ATOM 934 N N . GLU A 1 114 ? -3.227 -25.711 -7.633 1.00 84.75 114 GLU A N 1
ATOM 935 C CA . GLU A 1 114 ? -1.871 -26.265 -7.676 1.00 84.75 114 GLU A CA 1
ATOM 936 C C . GLU A 1 114 ? -1.066 -26.009 -6.394 1.00 84.75 114 GLU A C 1
ATOM 938 O O . GLU A 1 114 ? 0.041 -26.530 -6.260 1.00 84.75 114 GLU A O 1
ATOM 943 N N . LYS A 1 115 ? -1.615 -25.251 -5.432 1.00 82.44 115 LYS A N 1
ATOM 944 C CA . LYS A 1 115 ? -0.944 -24.856 -4.179 1.00 82.44 115 LYS A CA 1
ATOM 945 C C . LYS A 1 115 ? 0.402 -24.166 -4.429 1.00 82.44 115 LYS A C 1
ATOM 947 O O . LYS A 1 115 ? 1.387 -24.437 -3.739 1.00 82.44 115 LYS A O 1
ATOM 952 N N . LYS A 1 116 ? 0.438 -23.315 -5.453 1.00 81.62 116 LYS A N 1
ATOM 953 C CA . LYS A 1 116 ? 1.575 -22.444 -5.759 1.00 81.62 116 LYS A CA 1
ATOM 954 C C . LYS A 1 116 ? 1.474 -21.153 -4.943 1.00 81.62 116 LYS A C 1
ATOM 956 O O . LYS A 1 116 ? 0.351 -20.720 -4.665 1.00 81.62 116 LYS A O 1
ATOM 961 N N . PRO A 1 117 ? 2.605 -20.502 -4.614 1.00 78.44 117 PRO A N 1
ATOM 962 C CA . PRO A 1 117 ? 2.599 -19.193 -3.968 1.00 78.44 117 PRO A CA 1
ATOM 963 C C . PRO A 1 117 ? 1.646 -18.199 -4.666 1.00 78.44 117 PRO A C 1
ATOM 965 O O . PRO A 1 117 ? 1.531 -18.230 -5.899 1.00 78.44 117 PRO A O 1
ATOM 968 N N . PRO A 1 118 ? 0.923 -17.344 -3.914 1.00 76.44 118 PRO A N 1
ATOM 969 C CA . PRO A 1 118 ? 0.947 -17.181 -2.451 1.00 76.44 118 PRO A CA 1
ATOM 970 C C . PRO A 1 118 ? 0.023 -18.165 -1.694 1.00 76.44 118 PRO A C 1
ATOM 972 O O . PRO A 1 118 ? -0.315 -17.961 -0.538 1.00 76.44 118 PRO A O 1
ATOM 975 N N . PHE A 1 119 ? -0.447 -19.254 -2.313 1.00 81.81 119 PHE A N 1
ATOM 976 C CA . PHE A 1 119 ? -1.270 -20.243 -1.609 1.00 81.81 119 PHE A CA 1
ATOM 977 C C . PHE A 1 119 ? -0.402 -21.308 -0.933 1.00 81.81 119 PHE A C 1
ATOM 979 O O . PHE A 1 119 ? 0.314 -22.057 -1.597 1.00 81.81 119 PHE A O 1
ATOM 986 N N . SER A 1 120 ? -0.523 -21.442 0.390 1.00 69.62 120 SER A N 1
ATOM 987 C CA . SER A 1 120 ? 0.175 -22.467 1.176 1.00 69.62 120 SER A CA 1
ATOM 988 C C . SER A 1 120 ? -0.789 -23.461 1.840 1.00 69.62 120 SER A C 1
ATOM 990 O O . SER A 1 120 ? -1.976 -23.202 2.034 1.00 69.62 120 SER A O 1
ATOM 992 N N . GLN A 1 121 ? -0.291 -24.641 2.236 1.00 59.69 121 GLN A N 1
ATOM 993 C CA . GLN A 1 121 ? -1.121 -25.661 2.904 1.00 59.69 121 GLN A CA 1
ATOM 994 C C . GLN A 1 121 ? -1.626 -25.236 4.295 1.00 59.69 121 GLN A C 1
ATOM 996 O O . GLN A 1 121 ? -2.579 -25.828 4.803 1.00 59.69 121 GLN A O 1
ATOM 1001 N N . LYS A 1 122 ? -0.981 -24.246 4.929 1.00 58.78 122 LYS A N 1
ATOM 1002 C CA . LYS A 1 122 ? -1.248 -23.847 6.321 1.00 58.78 122 LYS A CA 1
ATOM 1003 C C . LYS A 1 122 ? -2.200 -22.654 6.442 1.00 58.78 122 LYS A C 1
ATOM 1005 O O . LYS A 1 122 ? -2.932 -22.590 7.427 1.00 58.78 122 LYS A O 1
ATOM 1010 N N . LYS A 1 123 ? -2.239 -21.748 5.459 1.00 57.41 123 LYS A N 1
ATOM 1011 C CA . LYS A 1 123 ? -3.143 -20.589 5.443 1.00 57.41 123 LYS A CA 1
ATOM 1012 C C . LYS A 1 123 ? -4.147 -20.720 4.297 1.00 57.41 123 LYS A C 1
ATOM 1014 O O . LYS A 1 123 ? -3.791 -20.694 3.129 1.00 57.41 123 LYS A O 1
ATOM 1019 N N . LYS A 1 124 ? -5.434 -20.850 4.627 1.00 53.34 124 LYS A N 1
ATOM 1020 C CA . LYS A 1 124 ? -6.521 -21.051 3.649 1.00 53.34 124 LYS A CA 1
ATOM 1021 C C . LYS A 1 124 ? -7.014 -19.767 2.950 1.00 53.34 124 LYS A C 1
ATOM 1023 O O . LYS A 1 124 ? -8.024 -19.839 2.257 1.00 53.34 124 LYS A O 1
ATOM 1028 N N . ALA A 1 125 ? -6.375 -18.607 3.133 1.00 57.06 125 ALA A N 1
ATOM 1029 C CA . ALA A 1 125 ? -7.015 -17.322 2.830 1.00 57.06 125 ALA A CA 1
ATOM 1030 C C . ALA A 1 125 ? -6.077 -16.209 2.312 1.00 57.06 125 ALA A C 1
ATOM 1032 O O . ALA A 1 125 ? -6.057 -15.135 2.896 1.00 57.06 125 ALA A O 1
ATOM 1033 N N . GLU A 1 126 ? -5.374 -16.419 1.194 1.00 73.62 126 GLU A N 1
ATOM 1034 C CA . GLU A 1 126 ? -4.548 -15.364 0.553 1.00 73.62 126 GLU A CA 1
ATOM 1035 C C . GLU A 1 126 ? -5.012 -15.009 -0.875 1.00 73.62 126 GLU A C 1
ATOM 1037 O O . GLU A 1 126 ? -4.233 -14.696 -1.771 1.00 73.62 126 GLU A O 1
ATOM 1042 N N . PHE A 1 127 ? -6.327 -15.048 -1.123 1.00 83.44 127 PHE A N 1
ATOM 1043 C CA . PHE A 1 127 ? -6.887 -14.572 -2.397 1.00 83.44 127 PHE A CA 1
ATOM 1044 C C . PHE A 1 127 ? -6.610 -13.084 -2.680 1.00 83.44 127 PHE A C 1
ATOM 1046 O O . PHE A 1 127 ? -6.320 -12.771 -3.836 1.00 83.44 127 PHE A O 1
ATOM 1053 N N . PRO A 1 128 ? -6.694 -12.162 -1.696 1.00 85.56 128 PRO A N 1
ATOM 1054 C CA . PRO A 1 128 ? -6.347 -10.758 -1.915 1.00 85.56 128 PRO A CA 1
ATOM 1055 C C . PRO A 1 128 ? -4.904 -10.579 -2.409 1.00 85.56 128 PRO A C 1
ATOM 1057 O O . PRO A 1 128 ? -4.695 -9.933 -3.438 1.00 85.56 128 PRO A O 1
ATOM 1060 N N . ASP A 1 129 ? -3.940 -11.228 -1.754 1.00 86.31 129 ASP A N 1
ATOM 1061 C CA . ASP A 1 129 ? -2.524 -11.185 -2.130 1.00 86.31 129 ASP A CA 1
ATOM 1062 C C . ASP A 1 129 ? -2.272 -11.813 -3.498 1.00 86.31 129 ASP A C 1
ATOM 1064 O O . ASP A 1 129 ? -1.621 -11.204 -4.347 1.00 86.31 129 ASP A O 1
ATOM 1068 N N . ALA A 1 130 ? -2.871 -12.976 -3.776 1.00 88.50 130 ALA A N 1
ATOM 1069 C CA . ALA A 1 130 ? -2.764 -13.622 -5.083 1.00 88.50 130 ALA A CA 1
ATOM 1070 C C . ALA A 1 130 ? -3.288 -12.726 -6.207 1.00 88.50 130 ALA A C 1
ATOM 1072 O O . ALA A 1 130 ? -2.649 -12.581 -7.249 1.00 88.50 130 ALA A O 1
ATOM 1073 N N . LEU A 1 131 ? -4.446 -12.095 -6.001 1.00 89.69 131 LEU A N 1
ATOM 1074 C CA . LEU A 1 131 ? -5.009 -11.167 -6.974 1.00 89.69 131 LEU A CA 1
ATOM 1075 C C . LEU A 1 131 ? -4.120 -9.931 -7.144 1.00 89.69 131 LEU A C 1
ATOM 1077 O O . LEU A 1 131 ? -3.977 -9.460 -8.272 1.00 89.69 131 LEU A O 1
ATOM 1081 N N . ALA A 1 132 ? -3.516 -9.410 -6.074 1.00 90.56 132 ALA A N 1
ATOM 1082 C CA . ALA A 1 132 ? -2.597 -8.280 -6.157 1.00 90.56 132 ALA A CA 1
ATOM 1083 C C . ALA A 1 132 ? -1.324 -8.644 -6.937 1.00 90.56 132 ALA A C 1
ATOM 1085 O O . ALA A 1 132 ? -1.026 -7.979 -7.930 1.00 90.56 132 ALA A O 1
ATOM 1086 N N . LEU A 1 133 ? -0.634 -9.718 -6.548 1.00 91.75 133 LEU A N 1
ATOM 1087 C CA . LEU A 1 133 ? 0.609 -10.186 -7.167 1.00 91.75 133 LEU A CA 1
ATOM 1088 C C . LEU A 1 133 ? 0.416 -10.546 -8.641 1.00 91.75 133 LEU A C 1
ATOM 1090 O O . LEU A 1 133 ? 1.149 -10.051 -9.494 1.00 91.75 133 LEU A O 1
ATOM 1094 N N . VAL A 1 134 ? -0.623 -11.319 -8.971 1.00 91.81 134 VAL A N 1
ATOM 1095 C CA . VAL A 1 134 ? -0.898 -11.702 -10.364 1.00 91.81 134 VAL A CA 1
ATOM 1096 C C . VAL A 1 134 ? -1.282 -10.487 -11.216 1.00 91.81 134 VAL A C 1
ATOM 1098 O O . VAL A 1 134 ? -0.894 -10.412 -12.381 1.00 91.81 134 VAL A O 1
ATOM 1101 N N . SER A 1 135 ? -2.023 -9.515 -10.668 1.00 92.69 135 SER A N 1
ATOM 1102 C CA . SER A 1 135 ? -2.352 -8.285 -11.411 1.00 92.69 135 SER A CA 1
ATOM 1103 C C . SER A 1 135 ? -1.112 -7.433 -11.678 1.00 92.69 135 SER A C 1
ATOM 1105 O O . SER A 1 135 ? -0.965 -6.902 -12.776 1.00 92.69 135 SER A O 1
ATOM 1107 N N . LEU A 1 136 ? -0.221 -7.314 -10.689 1.00 93.56 136 LEU A N 1
ATOM 1108 C CA . LEU A 1 136 ? 1.045 -6.592 -10.824 1.00 93.56 136 LEU A CA 1
ATOM 1109 C C . LEU A 1 136 ? 1.967 -7.274 -11.838 1.00 93.56 136 LEU A C 1
ATOM 1111 O O . LEU A 1 136 ? 2.532 -6.604 -12.695 1.00 93.56 136 LEU A O 1
ATOM 1115 N N . GLU A 1 137 ? 2.063 -8.600 -11.803 1.00 93.88 137 GLU A N 1
ATOM 1116 C CA . GLU A 1 137 ? 2.897 -9.353 -12.739 1.00 93.88 137 GLU A CA 1
ATOM 1117 C C . GLU A 1 137 ? 2.403 -9.210 -14.181 1.00 93.88 137 GLU A C 1
ATOM 1119 O O . GLU A 1 137 ? 3.189 -8.966 -15.091 1.00 93.88 137 GLU A O 1
ATOM 1124 N N . LYS A 1 138 ? 1.088 -9.273 -14.402 1.00 93.06 138 LYS A N 1
ATOM 1125 C CA . LYS A 1 138 ? 0.515 -9.039 -15.733 1.00 93.06 138 LYS A CA 1
ATOM 1126 C C . LYS A 1 138 ? 0.681 -7.597 -16.209 1.00 93.06 138 LYS A C 1
ATOM 1128 O O . LYS A 1 138 ? 0.819 -7.359 -17.408 1.00 93.06 138 LYS A O 1
ATOM 1133 N N . TRP A 1 139 ? 0.658 -6.627 -15.293 1.00 94.50 139 TRP A N 1
ATOM 1134 C CA . TRP A 1 139 ? 1.008 -5.247 -15.622 1.00 94.50 139 TRP A CA 1
ATOM 1135 C C . TRP A 1 139 ? 2.462 -5.157 -16.092 1.00 94.50 139 TRP A C 1
ATOM 1137 O O . TRP A 1 139 ? 2.723 -4.554 -17.132 1.00 94.50 139 TRP A O 1
ATOM 1147 N N . ALA A 1 140 ? 3.376 -5.799 -15.364 1.00 93.81 140 ALA A N 1
ATOM 1148 C CA . ALA A 1 140 ? 4.805 -5.834 -15.652 1.00 93.81 140 ALA A CA 1
ATOM 1149 C C . ALA A 1 140 ? 5.102 -6.481 -17.013 1.00 93.81 140 ALA A C 1
ATOM 1151 O O . ALA A 1 140 ? 5.808 -5.896 -17.836 1.00 93.81 140 ALA A O 1
ATOM 1152 N N . GLU A 1 141 ? 4.467 -7.621 -17.292 1.00 93.56 141 GLU A N 1
ATOM 1153 C CA . GLU A 1 141 ? 4.538 -8.327 -18.574 1.00 93.56 141 GLU A CA 1
ATOM 1154 C C . GLU A 1 141 ? 4.064 -7.438 -19.733 1.00 93.56 141 GLU A C 1
ATOM 1156 O O . GLU A 1 141 ? 4.779 -7.251 -20.717 1.00 93.56 141 GLU A O 1
ATOM 1161 N N . LYS A 1 142 ? 2.890 -6.807 -19.592 1.00 93.00 142 LYS A N 1
ATOM 1162 C CA . LYS A 1 142 ? 2.308 -5.945 -20.633 1.00 93.00 142 LYS A CA 1
ATOM 1163 C C . LYS A 1 142 ? 3.173 -4.724 -20.960 1.00 93.00 142 LYS A C 1
ATOM 1165 O O . LYS A 1 142 ? 3.179 -4.282 -22.108 1.00 93.00 142 LYS A O 1
ATOM 1170 N N . HIS A 1 143 ? 3.861 -4.162 -19.968 1.00 91.25 143 HIS A N 1
ATOM 1171 C CA . HIS A 1 143 ? 4.706 -2.975 -20.141 1.00 91.25 143 HIS A CA 1
ATOM 1172 C C . HIS A 1 143 ? 6.184 -3.317 -20.367 1.00 91.25 143 HIS A C 1
ATOM 1174 O O . HIS A 1 143 ? 6.981 -2.406 -20.582 1.00 91.25 143 HIS A O 1
ATOM 1180 N N . ASN A 1 144 ? 6.549 -4.604 -20.348 1.00 91.56 144 ASN A N 1
ATOM 1181 C CA . ASN A 1 144 ? 7.928 -5.087 -20.406 1.00 91.56 144 ASN A CA 1
ATOM 1182 C C . ASN A 1 144 ? 8.844 -4.388 -19.381 1.00 91.56 144 ASN A C 1
ATOM 1184 O O . ASN A 1 144 ? 9.937 -3.917 -19.702 1.00 91.56 144 ASN A O 1
ATOM 1188 N N . GLN A 1 145 ? 8.362 -4.281 -18.143 1.00 92.00 145 GLN A N 1
ATOM 1189 C CA . GLN A 1 145 ? 9.068 -3.659 -17.023 1.00 92.00 145 GLN A CA 1
ATOM 1190 C C . GLN A 1 145 ? 9.135 -4.630 -15.851 1.00 92.00 145 GLN A C 1
ATOM 1192 O O . GLN A 1 145 ? 8.210 -5.404 -15.644 1.00 92.00 145 GLN A O 1
ATOM 1197 N N . LYS A 1 146 ? 10.211 -4.574 -15.062 1.00 92.38 146 LYS A N 1
ATOM 1198 C CA . LYS A 1 146 ? 10.296 -5.306 -13.794 1.00 92.38 146 LYS A CA 1
ATOM 1199 C C . LYS A 1 146 ? 9.727 -4.478 -12.648 1.00 92.38 146 LYS A C 1
ATOM 1201 O O . LYS A 1 146 ? 9.893 -3.258 -12.616 1.00 92.38 146 LYS A O 1
ATOM 1206 N N . ILE A 1 147 ? 9.095 -5.151 -11.696 1.00 94.00 147 ILE A N 1
ATOM 1207 C CA . ILE A 1 147 ? 8.591 -4.562 -10.457 1.00 94.00 147 ILE A CA 1
ATOM 1208 C C . ILE A 1 147 ? 9.489 -5.008 -9.308 1.00 94.00 147 ILE A C 1
ATOM 1210 O O . ILE A 1 147 ? 9.715 -6.198 -9.120 1.00 94.00 147 ILE A O 1
ATOM 1214 N N . LEU A 1 148 ? 9.936 -4.048 -8.500 1.00 91.69 148 LEU A N 1
ATOM 1215 C CA . LEU A 1 148 ? 10.510 -4.322 -7.188 1.00 91.69 148 LEU A CA 1
ATOM 1216 C C . LEU A 1 148 ? 9.414 -4.175 -6.127 1.00 91.69 148 LEU A C 1
ATOM 1218 O O . LEU A 1 148 ? 9.027 -3.061 -5.764 1.00 91.69 148 LEU A O 1
ATOM 1222 N N . ALA A 1 149 ? 8.902 -5.298 -5.638 1.00 91.31 149 ALA A N 1
ATOM 1223 C CA . ALA A 1 149 ? 7.997 -5.345 -4.504 1.00 91.31 149 ALA A CA 1
ATOM 1224 C C . ALA A 1 149 ? 8.768 -5.123 -3.195 1.00 91.31 149 ALA A C 1
ATOM 1226 O O . ALA A 1 149 ? 9.874 -5.627 -3.010 1.00 91.31 149 ALA A O 1
ATOM 1227 N N . ILE A 1 150 ? 8.164 -4.378 -2.268 1.00 88.25 150 ILE A N 1
ATOM 1228 C CA . ILE A 1 150 ? 8.705 -4.184 -0.922 1.00 88.25 150 ILE A CA 1
ATOM 1229 C C . ILE A 1 150 ? 7.728 -4.795 0.077 1.00 88.25 150 ILE A C 1
ATOM 1231 O O . ILE A 1 150 ? 6.682 -4.202 0.352 1.00 88.25 150 ILE A O 1
ATOM 1235 N N . SER A 1 151 ? 8.048 -5.979 0.595 1.00 86.44 151 SER A N 1
ATOM 1236 C CA . SER A 1 151 ? 7.175 -6.716 1.511 1.00 86.44 151 SER A CA 1
ATOM 1237 C C . SER A 1 151 ? 7.973 -7.610 2.454 1.00 86.44 151 SER A C 1
ATOM 1239 O O . SER A 1 151 ? 8.892 -8.305 2.035 1.00 86.44 151 SER A O 1
ATOM 1241 N N . THR A 1 152 ? 7.581 -7.622 3.729 1.00 84.25 152 THR A N 1
ATOM 1242 C CA . THR A 1 152 ? 8.067 -8.590 4.727 1.00 84.25 152 THR A CA 1
ATOM 1243 C C . THR A 1 152 ? 7.234 -9.875 4.743 1.00 84.25 152 THR A C 1
ATOM 1245 O O . THR A 1 152 ? 7.448 -10.723 5.607 1.00 84.25 152 THR A O 1
ATOM 1248 N N . ASP A 1 153 ? 6.225 -9.987 3.874 1.00 85.06 153 ASP A N 1
ATOM 1249 C CA . ASP A 1 153 ? 5.378 -11.172 3.791 1.00 85.06 153 ASP A CA 1
ATOM 1250 C C . ASP A 1 153 ? 6.110 -12.306 3.066 1.00 85.06 153 ASP A C 1
ATOM 1252 O O . ASP A 1 153 ? 6.608 -12.134 1.950 1.00 85.06 153 ASP A O 1
ATOM 1256 N N . GLN A 1 154 ? 6.164 -13.473 3.707 1.00 84.69 154 GLN A N 1
ATOM 1257 C CA . GLN A 1 154 ? 6.815 -14.648 3.144 1.00 84.69 154 GLN A CA 1
ATOM 1258 C C . GLN A 1 154 ? 6.122 -15.107 1.861 1.00 84.69 154 GLN A C 1
ATOM 1260 O O . GLN A 1 154 ? 6.800 -15.517 0.923 1.00 84.69 154 GLN A O 1
ATOM 1265 N N . ASP A 1 155 ? 4.801 -14.971 1.774 1.00 84.56 155 ASP A N 1
ATOM 1266 C CA . ASP A 1 155 ? 4.039 -15.449 0.625 1.00 84.56 155 ASP A CA 1
ATOM 1267 C C . ASP A 1 155 ? 4.337 -14.565 -0.616 1.00 84.56 155 ASP A C 1
ATOM 1269 O O . ASP A 1 155 ? 4.367 -15.057 -1.749 1.00 84.56 155 ASP A O 1
ATOM 1273 N N . TRP A 1 156 ? 4.692 -13.286 -0.408 1.00 89.12 156 TRP A N 1
ATOM 1274 C CA . TRP A 1 156 ? 5.200 -12.380 -1.451 1.00 89.12 156 TRP A CA 1
ATOM 1275 C C . TRP A 1 156 ? 6.643 -12.706 -1.863 1.00 89.12 156 TRP A C 1
ATOM 1277 O O . TRP A 1 156 ? 6.955 -12.691 -3.056 1.00 89.12 156 TRP A O 1
ATOM 1287 N N . LEU A 1 157 ? 7.516 -13.022 -0.901 1.00 88.31 157 LEU A N 1
ATOM 1288 C CA . LEU A 1 157 ? 8.902 -13.431 -1.169 1.00 88.31 157 LEU A CA 1
ATOM 1289 C C . LEU A 1 157 ? 8.955 -14.746 -1.966 1.00 88.31 157 LEU A C 1
ATOM 1291 O O . LEU A 1 157 ? 9.710 -14.865 -2.938 1.00 88.31 157 LEU A O 1
ATOM 1295 N N . ASP A 1 158 ? 8.114 -15.710 -1.596 1.00 88.19 158 ASP A N 1
ATOM 1296 C CA . ASP A 1 158 ? 8.005 -17.008 -2.264 1.00 88.19 158 ASP A CA 1
ATOM 1297 C C . ASP A 1 158 ? 7.441 -16.857 -3.686 1.00 88.19 158 ASP A C 1
ATOM 1299 O O . ASP A 1 158 ? 7.894 -17.538 -4.611 1.00 88.19 158 ASP A O 1
ATOM 1303 N N . TYR A 1 159 ? 6.482 -15.944 -3.891 1.00 89.12 159 TYR A N 1
ATOM 1304 C CA . TYR A 1 159 ? 5.970 -15.624 -5.227 1.00 89.12 159 TYR A CA 1
ATOM 1305 C C . TYR A 1 159 ? 7.054 -15.008 -6.115 1.00 89.12 159 TYR A C 1
ATOM 1307 O O . TYR A 1 159 ? 7.285 -15.489 -7.224 1.00 89.12 159 TYR A O 1
ATOM 1315 N N . ALA A 1 160 ? 7.740 -13.976 -5.618 1.00 90.56 160 ALA A N 1
ATOM 1316 C CA . ALA A 1 160 ? 8.775 -13.260 -6.362 1.00 90.56 160 ALA A CA 1
ATOM 1317 C C . ALA A 1 160 ? 9.945 -14.173 -6.761 1.00 90.56 160 ALA A C 1
ATOM 1319 O O . ALA A 1 160 ? 10.441 -14.092 -7.877 1.00 90.56 160 ALA A O 1
ATOM 1320 N N . SER A 1 161 ? 10.312 -15.131 -5.904 1.00 88.75 161 SER A N 1
ATOM 1321 C CA . SER A 1 161 ? 11.362 -16.119 -6.206 1.00 88.75 161 SER A CA 1
ATOM 1322 C C . SER A 1 161 ? 11.064 -16.987 -7.439 1.00 88.75 161 SER A C 1
ATOM 1324 O O . SER A 1 161 ? 11.979 -17.575 -8.011 1.00 88.75 161 SER A O 1
ATOM 1326 N N . ASN A 1 162 ? 9.793 -17.086 -7.840 1.00 87.75 162 ASN A N 1
ATOM 1327 C CA . ASN A 1 162 ? 9.339 -17.852 -9.001 1.00 87.75 162 ASN A CA 1
ATOM 1328 C C . ASN A 1 162 ? 8.853 -16.957 -10.158 1.00 87.75 162 ASN A C 1
ATOM 1330 O O . ASN A 1 162 ? 8.320 -17.477 -11.139 1.00 87.75 162 ASN A O 1
ATOM 1334 N N . SER A 1 163 ? 8.997 -15.633 -10.044 1.00 89.81 163 SER A N 1
ATOM 1335 C CA . SER A 1 163 ? 8.550 -14.666 -11.047 1.00 89.81 163 SER A CA 1
ATOM 1336 C C . SER A 1 163 ? 9.722 -14.175 -11.895 1.00 89.81 163 SER A C 1
ATOM 1338 O O . SER A 1 163 ? 10.812 -13.921 -11.394 1.00 89.81 163 SER A O 1
ATOM 1340 N N . GLU A 1 164 ? 9.493 -13.986 -13.195 1.00 91.25 164 GLU A N 1
ATOM 1341 C CA . GLU A 1 164 ? 10.467 -13.331 -14.083 1.00 91.25 164 GLU A CA 1
ATOM 1342 C C . GLU A 1 164 ? 10.385 -11.793 -14.013 1.00 91.25 164 GLU A C 1
ATOM 1344 O O . GLU A 1 164 ? 11.332 -11.090 -14.384 1.00 91.25 164 GLU A O 1
ATOM 1349 N N . TYR A 1 165 ? 9.253 -11.271 -13.528 1.00 93.50 165 TYR A N 1
ATOM 1350 C CA . TYR A 1 165 ? 8.890 -9.855 -13.591 1.00 93.50 165 TYR A CA 1
ATOM 1351 C C . TYR A 1 165 ? 8.842 -9.164 -12.227 1.00 93.50 165 TYR A C 1
ATOM 1353 O O . TYR A 1 165 ? 8.909 -7.934 -12.186 1.00 93.50 165 TYR A O 1
ATOM 1361 N N . ILE A 1 166 ? 8.709 -9.912 -11.130 1.00 93.50 166 ILE A N 1
ATOM 1362 C CA . ILE A 1 166 ? 8.628 -9.363 -9.774 1.00 93.50 166 ILE A CA 1
ATOM 1363 C C . ILE A 1 166 ? 9.826 -9.831 -8.953 1.00 93.50 166 ILE A C 1
ATOM 1365 O O . ILE A 1 166 ? 9.928 -11.007 -8.624 1.00 93.50 166 ILE A O 1
ATOM 1369 N N . ASP A 1 167 ? 10.661 -8.881 -8.541 1.00 91.94 167 ASP A N 1
ATOM 1370 C CA . ASP A 1 167 ? 11.659 -9.067 -7.488 1.00 91.94 167 ASP A CA 1
ATOM 1371 C C . ASP A 1 167 ? 11.074 -8.565 -6.156 1.00 91.94 167 ASP A C 1
ATOM 1373 O O . ASP A 1 167 ? 10.265 -7.637 -6.150 1.00 91.94 167 ASP A O 1
ATOM 1377 N N . CYS A 1 168 ? 11.462 -9.139 -5.012 1.00 90.50 168 CYS A N 1
ATOM 1378 C CA . CYS A 1 168 ? 10.962 -8.701 -3.702 1.00 90.50 168 CYS A CA 1
ATOM 1379 C C . CYS A 1 168 ? 12.097 -8.451 -2.707 1.00 90.50 168 CYS A C 1
ATOM 1381 O O . CYS A 1 168 ? 13.010 -9.263 -2.570 1.00 90.50 168 CYS A O 1
ATOM 1383 N N . ASN A 1 169 ? 12.014 -7.329 -1.993 1.00 86.06 169 ASN A N 1
ATOM 1384 C CA . ASN A 1 169 ? 12.913 -6.965 -0.903 1.00 86.06 169 ASN A CA 1
ATOM 1385 C C . ASN A 1 169 ? 12.091 -6.711 0.370 1.00 86.06 169 ASN A C 1
ATOM 1387 O O . ASN A 1 169 ? 11.010 -6.125 0.320 1.00 86.06 169 ASN A O 1
ATOM 1391 N N . ASP A 1 170 ? 12.595 -7.139 1.522 1.00 81.75 170 ASP A N 1
ATOM 1392 C CA . ASP A 1 170 ? 11.899 -7.014 2.803 1.00 81.75 170 ASP A CA 1
ATOM 1393 C C . ASP A 1 170 ? 12.029 -5.619 3.435 1.00 81.75 170 ASP A C 1
ATOM 1395 O O . ASP A 1 170 ? 11.337 -5.298 4.407 1.00 81.75 170 ASP A O 1
ATOM 1399 N N . ASN A 1 171 ? 12.885 -4.756 2.879 1.00 82.00 171 ASN A N 1
ATOM 1400 C CA . ASN A 1 171 ? 13.249 -3.505 3.521 1.00 82.00 171 ASN A CA 1
ATOM 1401 C C . ASN A 1 171 ? 13.306 -2.319 2.551 1.00 82.00 171 ASN A C 1
ATOM 1403 O O . ASN A 1 171 ? 14.232 -2.147 1.756 1.00 82.00 171 ASN A O 1
ATOM 1407 N N . LEU A 1 172 ? 12.358 -1.397 2.728 1.00 82.31 172 LEU A N 1
ATOM 1408 C CA . LEU A 1 172 ? 12.300 -0.139 1.980 1.00 82.31 172 LEU A CA 1
ATOM 1409 C C . LEU A 1 172 ? 13.572 0.719 2.141 1.00 82.31 172 LEU A C 1
ATOM 1411 O O . LEU A 1 172 ? 13.956 1.460 1.238 1.00 82.31 172 LEU A O 1
ATOM 1415 N N . GLY A 1 173 ? 14.242 0.632 3.291 1.00 83.19 173 GLY A N 1
ATOM 1416 C CA . GLY A 1 173 ? 15.504 1.317 3.554 1.00 83.19 173 GLY A CA 1
ATOM 1417 C C . GLY A 1 173 ? 16.664 0.787 2.711 1.00 83.19 173 GLY A C 1
ATOM 1418 O O . GLY A 1 173 ? 17.515 1.582 2.311 1.00 83.19 173 GLY A O 1
ATOM 1419 N N . ILE A 1 174 ? 16.682 -0.515 2.399 1.00 81.50 174 ILE A N 1
ATOM 1420 C CA . ILE A 1 174 ? 17.685 -1.102 1.497 1.00 81.50 174 ILE A CA 1
ATOM 1421 C C . ILE A 1 174 ? 17.517 -0.503 0.103 1.00 81.50 174 ILE A C 1
ATOM 1423 O O . ILE A 1 174 ? 18.480 0.056 -0.421 1.00 81.50 174 ILE A O 1
ATOM 1427 N N . PHE A 1 175 ? 16.287 -0.482 -0.419 1.00 83.88 175 PHE A N 1
ATOM 1428 C CA . PHE A 1 175 ? 15.978 0.173 -1.691 1.00 83.88 175 PHE A CA 1
ATOM 1429 C C . PHE A 1 175 ? 16.457 1.632 -1.719 1.00 83.88 175 PHE A C 1
ATOM 1431 O O . PHE A 1 175 ? 17.151 2.040 -2.647 1.00 83.88 175 PHE A O 1
ATOM 1438 N N . PHE A 1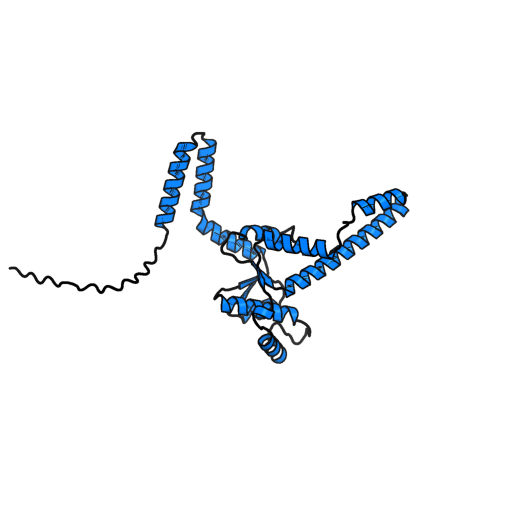 176 ? 16.158 2.427 -0.685 1.00 83.25 176 PHE A N 1
ATOM 1439 C CA . PHE A 1 176 ? 16.616 3.818 -0.647 1.00 83.25 176 PHE A CA 1
ATOM 1440 C C . PHE A 1 176 ? 18.139 3.949 -0.637 1.00 83.25 176 PHE A C 1
ATOM 1442 O O . PHE A 1 176 ? 18.659 4.884 -1.245 1.00 83.25 176 PHE A O 1
ATOM 1449 N N . ASN A 1 177 ? 18.848 3.057 0.054 1.00 82.31 177 ASN A N 1
ATOM 1450 C CA . ASN A 1 177 ? 20.306 3.071 0.094 1.00 82.31 177 ASN A CA 1
ATOM 1451 C C . ASN A 1 177 ? 20.904 2.690 -1.263 1.00 82.31 177 ASN A C 1
ATOM 1453 O O . ASN A 1 177 ? 21.857 3.327 -1.702 1.00 82.31 177 ASN A O 1
ATOM 1457 N N . GLU A 1 178 ? 20.358 1.677 -1.929 1.00 81.62 178 GLU A N 1
ATOM 1458 C CA . GLU A 1 178 ? 20.795 1.251 -3.262 1.00 81.62 178 GLU A CA 1
ATOM 1459 C C . GLU A 1 178 ? 20.512 2.327 -4.308 1.00 81.62 178 GLU A C 1
ATOM 1461 O O . GLU A 1 178 ? 21.420 2.724 -5.040 1.00 81.62 178 GLU A O 1
ATOM 1466 N N . TYR A 1 179 ? 19.302 2.889 -4.291 1.00 80.75 179 TYR A N 1
ATOM 1467 C CA . TYR A 1 179 ? 18.925 4.015 -5.136 1.00 80.75 179 TYR A CA 1
ATOM 1468 C C . TYR A 1 179 ? 19.860 5.211 -4.927 1.00 80.75 179 TYR A C 1
ATOM 1470 O O . TYR A 1 179 ? 20.382 5.770 -5.888 1.00 80.75 179 TYR A O 1
ATOM 1478 N N . GLN A 1 180 ? 20.129 5.587 -3.671 1.00 77.81 180 GLN A N 1
ATOM 1479 C CA . GLN A 1 180 ? 21.042 6.689 -3.364 1.00 77.81 180 GLN A CA 1
ATOM 1480 C C . GLN A 1 180 ? 22.472 6.398 -3.805 1.00 77.81 180 GLN A C 1
ATOM 1482 O O . GLN A 1 180 ? 23.114 7.300 -4.325 1.00 77.81 180 GLN A O 1
ATOM 1487 N N . LYS A 1 181 ? 22.983 5.176 -3.629 1.00 77.62 181 LYS A N 1
ATOM 1488 C CA . LYS A 1 181 ? 24.327 4.805 -4.097 1.00 77.62 181 LYS A CA 1
ATOM 1489 C C . LYS A 1 181 ? 24.435 4.933 -5.614 1.00 77.62 181 LYS A C 1
ATOM 1491 O O . LYS A 1 181 ? 25.372 5.568 -6.091 1.00 77.62 181 LYS A O 1
ATOM 1496 N N . TY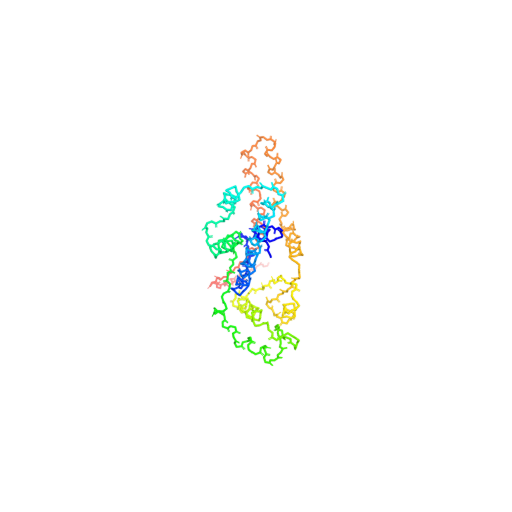R A 1 182 ? 23.455 4.399 -6.342 1.00 73.69 182 TYR A N 1
ATOM 1497 C CA . TYR A 1 182 ? 23.401 4.487 -7.799 1.00 73.69 182 TYR A CA 1
ATOM 1498 C C . TYR A 1 182 ? 23.321 5.947 -8.270 1.00 73.69 182 TYR A C 1
ATOM 1500 O O . TYR A 1 182 ? 24.132 6.393 -9.079 1.00 73.69 182 TYR A O 1
ATOM 1508 N N . HIS A 1 183 ? 22.412 6.737 -7.691 1.00 67.06 183 HIS A N 1
ATOM 1509 C CA . HIS A 1 183 ? 22.268 8.150 -8.041 1.00 67.06 183 HIS A CA 1
ATOM 1510 C C . HIS A 1 183 ? 23.441 9.015 -7.587 1.00 67.06 183 HIS A C 1
ATOM 1512 O O . HIS A 1 183 ? 23.774 9.968 -8.274 1.00 67.06 183 HIS A O 1
ATOM 1518 N N . HIS A 1 184 ? 24.095 8.716 -6.467 1.00 64.06 184 HIS A N 1
ATOM 1519 C CA . HIS A 1 184 ? 25.282 9.447 -6.028 1.00 64.06 184 HIS A CA 1
ATOM 1520 C C . HIS A 1 184 ? 26.472 9.201 -6.963 1.00 64.06 184 HIS A C 1
ATOM 1522 O O . HIS A 1 184 ? 27.262 10.114 -7.189 1.00 64.06 184 HIS A O 1
ATOM 1528 N N . GLN A 1 185 ? 26.586 7.996 -7.531 1.00 60.75 185 GLN A N 1
ATOM 1529 C CA . GLN A 1 185 ? 27.591 7.685 -8.548 1.00 60.75 185 GLN A CA 1
ATOM 1530 C C . GLN A 1 185 ? 27.304 8.393 -9.880 1.00 60.75 185 GLN A C 1
ATOM 1532 O O . GLN A 1 185 ? 28.238 8.906 -10.485 1.00 60.75 185 GLN A O 1
ATOM 1537 N N . GLN A 1 186 ? 26.037 8.480 -10.302 1.00 61.25 186 GLN A N 1
ATOM 1538 C CA . GLN A 1 186 ? 25.649 9.135 -11.562 1.00 61.25 186 GLN A CA 1
ATOM 1539 C C . GLN A 1 186 ? 25.602 10.673 -11.465 1.00 61.25 186 GLN A C 1
ATOM 1541 O O . GLN A 1 186 ? 26.002 11.372 -12.387 1.00 61.25 186 GLN A O 1
ATOM 1546 N N . ASN A 1 187 ? 25.188 11.232 -10.324 1.00 63.84 187 ASN A N 1
ATOM 1547 C CA . ASN A 1 187 ? 24.984 12.675 -10.143 1.00 63.84 187 ASN A CA 1
ATOM 1548 C C . ASN A 1 187 ? 26.203 13.407 -9.559 1.00 63.84 187 ASN A C 1
ATOM 1550 O O . ASN A 1 187 ? 26.045 14.487 -8.985 1.00 63.84 187 ASN A O 1
ATOM 1554 N N . GLN A 1 188 ? 27.418 12.857 -9.671 1.00 63.66 188 GLN A N 1
ATOM 1555 C CA . GLN A 1 188 ? 28.624 13.566 -9.219 1.00 63.66 188 GLN A CA 1
ATOM 1556 C C . GLN A 1 188 ? 28.761 14.929 -9.906 1.00 63.66 188 GLN A C 1
ATOM 1558 O O . GLN A 1 188 ? 29.084 15.908 -9.239 1.00 63.66 188 GLN A O 1
ATOM 1563 N N . ILE A 1 189 ? 28.412 15.000 -11.194 1.00 63.22 189 ILE A N 1
ATOM 1564 C CA . ILE A 1 189 ? 28.411 16.232 -11.992 1.00 63.22 189 ILE A CA 1
ATOM 1565 C C . ILE A 1 189 ? 27.416 17.244 -11.414 1.00 63.22 189 ILE A C 1
ATOM 1567 O O . ILE A 1 189 ? 27.799 18.361 -11.086 1.00 63.22 189 ILE A O 1
ATOM 1571 N N . ALA A 1 190 ? 26.163 16.843 -11.176 1.00 63.97 190 ALA A N 1
ATOM 1572 C CA . ALA A 1 190 ? 25.150 17.730 -10.601 1.00 63.97 190 ALA A CA 1
ATOM 1573 C C . ALA A 1 190 ? 25.516 18.211 -9.182 1.00 63.97 190 ALA A C 1
ATOM 1575 O O . ALA A 1 190 ? 25.286 19.368 -8.833 1.00 63.97 190 ALA A O 1
ATOM 1576 N N . ILE A 1 191 ? 26.114 17.344 -8.359 1.00 64.50 191 ILE A N 1
ATOM 1577 C CA . ILE A 1 191 ? 26.575 17.701 -7.010 1.00 64.50 191 ILE A CA 1
ATOM 1578 C C . ILE A 1 191 ? 27.743 18.692 -7.081 1.00 64.50 191 ILE A C 1
ATOM 1580 O O . ILE A 1 191 ? 27.762 19.665 -6.323 1.00 64.50 191 ILE A O 1
ATOM 1584 N N . GLU A 1 192 ? 28.705 18.467 -7.973 1.00 66.38 192 GLU A N 1
ATOM 1585 C CA . GLU A 1 192 ? 29.847 19.361 -8.159 1.00 66.38 192 GLU A CA 1
ATOM 1586 C C . GLU A 1 192 ? 29.406 20.713 -8.732 1.00 66.38 192 GLU A C 1
ATOM 1588 O O . GLU A 1 192 ? 29.804 21.759 -8.217 1.00 66.38 192 GLU A O 1
ATOM 1593 N N . PHE A 1 193 ? 28.464 20.707 -9.675 1.00 67.75 193 PHE A N 1
ATOM 1594 C CA . PHE A 1 193 ? 27.813 21.908 -10.188 1.00 67.75 193 PHE A CA 1
ATOM 1595 C C . PHE A 1 193 ? 27.107 22.701 -9.082 1.00 67.75 193 PHE A C 1
ATOM 1597 O O . PHE A 1 193 ? 27.303 23.909 -8.962 1.00 67.75 193 PHE A O 1
ATOM 1604 N N . CYS A 1 194 ? 26.338 22.045 -8.207 1.00 65.06 194 CYS A N 1
ATOM 1605 C CA . CYS A 1 194 ? 25.698 22.717 -7.073 1.00 65.06 194 CYS A CA 1
ATOM 1606 C C . CYS A 1 194 ? 26.716 23.331 -6.093 1.00 65.06 194 CYS A C 1
ATOM 1608 O O . CYS A 1 194 ? 26.474 24.421 -5.562 1.00 65.06 194 CYS A O 1
ATOM 1610 N N . LYS A 1 195 ? 27.865 22.681 -5.858 1.00 70.56 195 LYS A N 1
ATOM 1611 C CA . LYS A 1 195 ? 28.948 23.258 -5.039 1.00 70.56 195 LYS A CA 1
ATOM 1612 C C . LYS A 1 195 ? 29.563 24.484 -5.708 1.00 70.56 195 LYS A C 1
ATOM 1614 O O . LYS A 1 195 ? 29.737 25.502 -5.039 1.00 70.56 195 LYS A O 1
ATOM 1619 N N . GLN A 1 196 ? 29.851 24.401 -7.007 1.00 69.69 196 GLN A N 1
ATOM 1620 C CA . GLN A 1 196 ? 30.383 25.517 -7.790 1.00 69.69 196 GLN A CA 1
ATOM 1621 C C . GLN A 1 196 ? 29.404 26.699 -7.790 1.00 69.69 196 GLN A C 1
ATOM 1623 O O . GLN A 1 196 ? 29.797 27.817 -7.463 1.00 69.69 196 GLN A O 1
ATOM 1628 N N . LEU A 1 197 ? 28.109 26.451 -8.017 1.00 68.88 197 LEU A N 1
ATOM 1629 C CA . LEU A 1 197 ? 27.057 27.468 -7.911 1.00 68.88 197 LEU A CA 1
ATOM 1630 C C . LEU A 1 197 ? 27.029 28.131 -6.532 1.00 68.88 197 LEU A C 1
ATOM 1632 O O . LEU A 1 197 ? 26.908 29.349 -6.438 1.00 68.88 197 LEU A O 1
ATOM 1636 N N . THR A 1 198 ? 27.171 27.353 -5.458 1.00 68.81 198 THR A N 1
ATOM 1637 C CA . THR A 1 198 ? 27.179 27.890 -4.089 1.00 68.81 198 THR A CA 1
ATOM 1638 C C . THR A 1 198 ? 28.383 28.807 -3.854 1.00 68.81 198 THR A C 1
ATOM 1640 O O . THR A 1 198 ? 28.233 29.871 -3.257 1.00 68.81 198 THR A O 1
ATOM 1643 N N . GLN A 1 199 ? 29.567 28.444 -4.357 1.00 68.12 199 GLN A N 1
ATOM 1644 C CA . GLN A 1 199 ? 30.766 29.287 -4.269 1.00 68.12 199 GLN A CA 1
ATOM 1645 C C . GLN A 1 199 ? 30.616 30.591 -5.061 1.00 68.12 199 GLN A C 1
ATOM 1647 O O . GLN A 1 199 ? 30.979 31.652 -4.559 1.00 68.12 199 GLN A O 1
ATOM 1652 N N . VAL A 1 200 ? 30.025 30.527 -6.256 1.00 69.50 200 VAL A N 1
ATOM 1653 C CA . VAL A 1 200 ? 29.741 31.704 -7.092 1.00 69.50 200 VAL A CA 1
ATOM 1654 C C . VAL A 1 200 ? 28.735 32.638 -6.412 1.00 69.50 200 VAL A C 1
ATOM 1656 O O . VAL A 1 200 ? 28.960 33.847 -6.353 1.00 69.50 200 VAL A O 1
ATOM 1659 N N . PHE A 1 201 ? 27.664 32.091 -5.826 1.00 64.06 201 PHE A N 1
ATOM 1660 C CA . PHE A 1 201 ? 26.676 32.876 -5.079 1.00 64.06 201 PHE A CA 1
ATOM 1661 C C . PHE A 1 201 ? 27.268 33.554 -3.837 1.00 64.06 201 PHE A C 1
ATOM 1663 O O . PHE A 1 201 ? 26.915 34.694 -3.540 1.00 64.06 201 PHE A O 1
ATOM 1670 N N . LEU A 1 202 ? 28.178 32.883 -3.124 1.00 66.31 202 LEU A N 1
ATOM 1671 C CA . LEU A 1 202 ? 28.881 33.462 -1.973 1.00 66.31 202 LEU A CA 1
ATOM 1672 C C . LEU A 1 202 ? 29.953 34.488 -2.386 1.00 66.31 202 LEU A C 1
ATOM 1674 O O . LEU A 1 202 ? 30.270 35.377 -1.599 1.00 66.31 202 LEU A O 1
ATOM 1678 N N . GLY A 1 203 ? 30.495 34.376 -3.603 1.00 67.00 203 GLY A N 1
ATOM 1679 C CA . GLY A 1 203 ? 31.524 35.262 -4.157 1.00 67.00 203 GLY A CA 1
ATOM 1680 C C . GLY A 1 203 ? 31.011 36.590 -4.728 1.00 67.00 203 GLY A C 1
ATOM 1681 O O . GLY A 1 203 ? 31.814 37.488 -4.964 1.00 67.00 203 GLY A O 1
ATOM 1682 N N . GLY A 1 204 ? 29.695 36.746 -4.914 1.00 61.72 204 GLY A N 1
ATOM 1683 C CA . GLY A 1 204 ? 29.050 38.034 -5.210 1.00 61.72 204 GLY A CA 1
ATOM 1684 C C . GLY A 1 204 ? 29.015 38.477 -6.678 1.00 61.72 204 GLY A C 1
ATOM 1685 O O . GLY A 1 204 ? 28.440 39.527 -6.953 1.00 61.72 204 GLY A O 1
ATOM 1686 N N . ASP A 1 205 ? 29.549 37.696 -7.622 1.00 63.19 205 ASP A N 1
ATOM 1687 C CA . ASP A 1 205 ? 29.539 38.028 -9.057 1.00 63.19 205 ASP A CA 1
ATOM 1688 C C . ASP A 1 205 ? 28.692 37.014 -9.845 1.00 63.19 205 ASP A C 1
ATOM 1690 O O . ASP A 1 205 ? 29.170 36.000 -10.360 1.00 63.19 205 ASP A O 1
ATOM 1694 N N . ILE A 1 206 ? 27.375 37.232 -9.820 1.00 61.28 206 ILE A N 1
ATOM 1695 C CA . ILE A 1 206 ? 26.373 36.178 -10.048 1.00 61.28 206 ILE A CA 1
ATOM 1696 C C . ILE A 1 206 ? 26.048 35.999 -11.538 1.00 61.28 206 ILE A C 1
ATOM 1698 O O . ILE A 1 206 ? 25.859 34.876 -11.993 1.00 61.28 206 ILE A O 1
ATOM 1702 N N . GLU A 1 207 ? 25.974 37.074 -12.323 1.00 62.69 207 GLU A N 1
ATOM 1703 C CA . GLU A 1 207 ? 25.230 37.038 -13.592 1.00 62.69 207 GLU A CA 1
ATOM 1704 C C . GLU A 1 207 ? 26.035 36.485 -14.783 1.00 62.69 207 GLU A C 1
ATOM 1706 O O . GLU A 1 207 ? 25.535 35.651 -15.544 1.00 62.69 207 GLU A O 1
ATOM 1711 N N . ASN A 1 208 ? 27.298 36.898 -14.933 1.00 60.84 208 ASN A N 1
ATOM 1712 C CA . ASN A 1 208 ? 28.174 36.388 -15.996 1.00 60.84 208 ASN A CA 1
ATOM 1713 C C . ASN A 1 208 ? 28.711 34.991 -15.659 1.00 60.84 208 ASN A C 1
ATOM 1715 O O . ASN A 1 208 ? 28.782 34.125 -16.530 1.00 60.84 208 ASN A O 1
ATOM 1719 N N . THR A 1 209 ? 29.002 34.746 -14.381 1.00 64.50 209 THR A N 1
ATOM 1720 C CA . THR A 1 209 ? 29.555 33.479 -13.899 1.00 64.50 209 THR A CA 1
ATOM 1721 C C . THR A 1 209 ? 28.538 32.340 -13.983 1.00 64.50 209 THR A C 1
ATOM 1723 O O . THR A 1 209 ? 28.898 31.252 -14.422 1.00 64.50 209 THR A O 1
ATOM 1726 N N . LEU A 1 210 ? 27.250 32.573 -13.671 1.00 64.69 210 LEU A N 1
ATOM 1727 C CA . LEU A 1 210 ? 26.215 31.539 -13.841 1.00 64.69 210 LEU A CA 1
ATOM 1728 C C . LEU A 1 210 ? 26.048 31.113 -15.301 1.00 64.69 210 LEU A C 1
ATOM 1730 O O . LEU A 1 210 ? 25.866 29.929 -15.576 1.00 64.69 210 LEU A O 1
ATOM 1734 N N . LYS A 1 211 ? 26.067 32.072 -16.236 1.00 63.81 211 LYS A N 1
ATOM 1735 C CA . LYS A 1 211 ? 25.873 31.782 -17.663 1.00 63.81 211 LYS A CA 1
ATOM 1736 C C . LYS A 1 211 ? 26.984 30.902 -18.221 1.00 63.81 211 LYS A C 1
ATOM 1738 O O . LYS A 1 211 ? 26.681 29.979 -18.972 1.00 63.81 211 LYS A O 1
ATOM 1743 N N . GLU A 1 212 ? 28.236 31.175 -17.867 1.00 67.81 212 GLU A N 1
ATOM 1744 C CA . GLU A 1 212 ? 29.367 30.351 -18.304 1.00 67.81 212 GLU A CA 1
ATOM 1745 C C . GLU A 1 212 ? 29.339 28.968 -17.640 1.00 67.81 212 GLU A C 1
ATOM 1747 O O . GLU A 1 212 ? 29.460 27.961 -18.335 1.00 67.81 212 GLU A O 1
ATOM 1752 N N . LEU A 1 213 ? 29.012 28.892 -16.346 1.00 65.75 213 LEU A N 1
ATOM 1753 C CA . LEU A 1 213 ? 28.900 27.617 -15.630 1.00 65.75 213 LEU A CA 1
ATOM 1754 C C . LEU A 1 213 ? 27.799 26.705 -16.209 1.00 65.75 213 LEU A C 1
ATOM 1756 O O . LEU A 1 213 ? 27.996 25.499 -16.365 1.00 65.75 213 LEU A O 1
ATOM 1760 N N . ILE A 1 214 ? 26.637 27.279 -16.550 1.00 66.69 214 ILE A N 1
ATOM 1761 C CA . ILE A 1 214 ? 25.530 26.555 -17.196 1.00 66.69 214 ILE A CA 1
ATOM 1762 C C . ILE A 1 214 ? 25.949 26.061 -18.586 1.00 66.69 214 ILE A C 1
ATOM 1764 O O . ILE A 1 214 ? 25.640 24.925 -18.945 1.00 66.69 214 ILE A O 1
ATOM 1768 N N . LYS A 1 215 ? 26.656 26.885 -19.373 1.00 66.44 215 LYS A N 1
ATOM 1769 C CA . LYS A 1 215 ? 27.140 26.484 -20.704 1.00 66.44 215 LYS A CA 1
ATOM 1770 C C . LYS A 1 215 ? 28.123 25.321 -20.635 1.00 66.44 215 LYS A C 1
ATOM 1772 O O . LYS A 1 215 ? 28.011 24.415 -21.456 1.00 66.44 215 LYS A O 1
ATOM 1777 N N . GLU A 1 216 ? 29.072 25.347 -19.702 1.00 69.44 216 GLU A N 1
ATOM 1778 C CA . GLU A 1 216 ? 30.067 24.278 -19.557 1.00 69.44 216 GLU A CA 1
ATOM 1779 C C . GLU A 1 216 ? 29.417 22.957 -19.136 1.00 69.44 216 GLU A C 1
ATOM 1781 O O . GLU A 1 216 ? 29.640 21.938 -19.782 1.00 69.44 216 GLU A O 1
ATOM 1786 N N . ASN A 1 217 ? 28.504 22.981 -18.162 1.00 65.56 217 ASN A N 1
ATOM 1787 C CA . ASN A 1 217 ? 27.838 21.755 -17.708 1.00 65.56 217 ASN A CA 1
ATOM 1788 C C . ASN A 1 217 ? 26.904 21.157 -18.768 1.00 65.56 217 ASN A C 1
ATOM 1790 O O . ASN A 1 217 ? 26.890 19.945 -18.959 1.00 65.56 217 ASN A O 1
ATOM 1794 N N . ILE A 1 218 ? 26.162 21.986 -19.514 1.00 65.00 218 ILE A N 1
ATOM 1795 C CA . ILE A 1 218 ? 25.356 21.497 -20.646 1.00 65.00 218 ILE A CA 1
ATOM 1796 C C . ILE A 1 218 ? 26.260 20.886 -21.728 1.00 65.00 218 ILE A C 1
ATOM 1798 O O . ILE A 1 218 ? 25.880 19.904 -22.363 1.00 65.00 218 ILE A O 1
ATOM 1802 N N . ARG A 1 219 ? 27.452 21.450 -21.954 1.00 62.84 219 ARG A N 1
ATOM 1803 C CA . ARG A 1 219 ? 28.407 20.941 -22.944 1.00 62.84 219 ARG A CA 1
ATOM 1804 C C . ARG A 1 219 ? 28.944 19.563 -22.565 1.00 62.84 219 ARG A C 1
ATOM 1806 O O . ARG A 1 219 ? 28.991 18.695 -23.432 1.00 62.84 219 ARG A O 1
ATOM 1813 N N . ASP A 1 220 ? 29.305 19.367 -21.303 1.00 62.00 220 ASP A N 1
ATOM 1814 C CA . ASP A 1 220 ? 29.806 18.084 -20.805 1.00 62.00 220 ASP A CA 1
ATOM 1815 C C . ASP A 1 220 ? 28.710 17.006 -20.816 1.00 62.00 220 ASP A C 1
ATOM 1817 O O . ASP A 1 220 ? 28.961 15.871 -21.219 1.00 62.00 220 ASP A O 1
ATOM 1821 N N . GLU A 1 221 ? 27.466 17.372 -20.490 1.00 57.00 221 GLU A N 1
ATOM 1822 C CA . GLU A 1 221 ? 26.317 16.460 -20.569 1.00 57.00 221 GLU A CA 1
ATOM 1823 C C . GLU A 1 221 ? 26.013 16.044 -22.022 1.00 57.00 221 GLU A C 1
ATOM 1825 O O . GLU A 1 221 ? 25.736 14.877 -22.296 1.00 57.00 221 GLU A O 1
ATOM 1830 N N . ILE A 1 222 ? 26.126 16.976 -22.981 1.00 57.00 222 ILE A N 1
ATOM 1831 C CA . ILE A 1 222 ? 25.972 16.682 -24.416 1.00 57.00 222 ILE A CA 1
ATOM 1832 C C . ILE A 1 222 ? 27.051 15.712 -24.914 1.00 57.00 222 ILE A C 1
ATOM 1834 O O . ILE A 1 222 ? 26.772 14.889 -25.784 1.00 57.00 222 ILE A O 1
ATOM 1838 N N . LEU A 1 223 ? 28.270 15.789 -24.376 1.00 53.25 223 LEU A N 1
ATOM 1839 C CA . LEU A 1 223 ? 29.372 14.892 -24.739 1.00 53.25 223 LEU A CA 1
ATOM 1840 C C . LEU A 1 223 ? 29.200 13.473 -24.174 1.00 53.25 223 LEU A C 1
ATOM 1842 O O . LEU A 1 223 ? 29.724 12.531 -24.764 1.00 53.25 223 LEU A O 1
ATOM 1846 N N . ASN A 1 224 ? 28.447 13.320 -23.082 1.00 54.72 224 ASN A N 1
ATOM 1847 C CA . ASN A 1 224 ? 28.134 12.029 -22.460 1.00 54.72 224 ASN A CA 1
ATOM 1848 C C . ASN A 1 224 ? 26.835 11.387 -22.982 1.00 54.72 224 ASN A C 1
ATOM 1850 O O . ASN A 1 224 ? 26.490 10.278 -22.574 1.00 54.72 224 ASN A O 1
ATOM 1854 N N . LEU A 1 225 ? 26.100 12.056 -23.878 1.00 47.28 225 LEU A N 1
ATOM 1855 C CA . LEU A 1 225 ? 24.957 11.455 -24.561 1.00 47.28 225 LEU A CA 1
ATOM 1856 C C . LEU A 1 225 ? 25.454 10.439 -25.597 1.00 47.28 225 LEU A C 1
ATOM 1858 O O . LEU A 1 225 ? 25.902 10.814 -26.682 1.00 47.28 225 LEU A O 1
ATOM 1862 N N . ASP A 1 226 ? 25.302 9.148 -25.294 1.00 41.34 226 ASP A N 1
ATOM 1863 C CA . ASP A 1 226 ? 25.404 8.076 -26.287 1.00 41.34 226 ASP A CA 1
ATOM 1864 C C . ASP A 1 226 ? 24.280 8.242 -27.325 1.00 41.34 226 ASP A C 1
ATOM 1866 O O . ASP A 1 226 ? 23.156 7.749 -27.185 1.00 41.34 226 ASP A O 1
ATOM 1870 N N . LEU A 1 227 ? 24.575 8.984 -28.391 1.00 42.12 227 LEU A N 1
ATOM 1871 C CA . LEU A 1 227 ? 23.731 9.056 -29.575 1.00 42.12 227 LEU A CA 1
ATOM 1872 C C . LEU A 1 227 ? 23.793 7.699 -30.272 1.00 42.12 227 LEU A C 1
ATOM 1874 O O . LEU A 1 227 ? 24.718 7.438 -31.032 1.00 42.12 227 LEU A O 1
ATOM 1878 N N . PHE A 1 228 ? 22.798 6.842 -30.050 1.00 37.78 228 PHE A N 1
ATOM 1879 C CA . PHE A 1 228 ? 22.573 5.688 -30.916 1.00 37.78 228 PHE A CA 1
ATOM 1880 C C . PHE A 1 228 ? 22.093 6.204 -32.278 1.00 37.78 228 PHE A C 1
ATOM 1882 O O . PHE A 1 228 ? 20.956 6.682 -32.377 1.00 37.78 228 PHE A O 1
ATOM 1889 N N . PRO A 1 229 ? 22.907 6.130 -33.348 1.00 41.75 229 PRO A N 1
ATOM 1890 C CA . PRO A 1 229 ? 22.433 6.512 -34.660 1.00 41.75 229 PRO A CA 1
ATOM 1891 C C . PRO A 1 229 ? 21.469 5.418 -35.114 1.00 41.75 229 PRO A C 1
ATOM 1893 O O . PRO A 1 229 ? 21.881 4.351 -35.569 1.00 41.75 229 PRO A O 1
ATOM 1896 N N . THR A 1 230 ? 20.164 5.659 -35.003 1.00 38.50 230 THR A N 1
ATOM 1897 C CA . THR A 1 230 ? 19.187 4.856 -35.742 1.00 38.50 230 THR A CA 1
ATOM 1898 C C . THR A 1 230 ? 19.259 5.286 -37.203 1.00 38.50 230 THR A C 1
ATOM 1900 O O . THR A 1 230 ? 18.482 6.097 -37.699 1.00 38.50 230 THR A O 1
ATOM 1903 N N . ALA A 1 231 ? 20.273 4.774 -37.901 1.00 41.94 231 ALA A N 1
ATOM 1904 C CA . ALA A 1 231 ? 20.445 4.959 -39.329 1.00 41.94 231 ALA A CA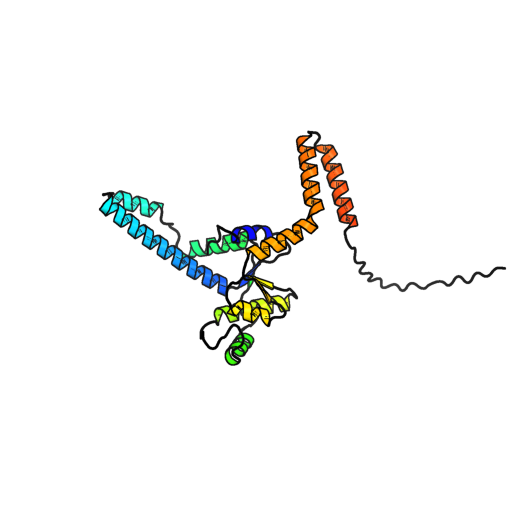 1
ATOM 1905 C C . ALA A 1 231 ? 19.383 4.146 -40.086 1.00 41.94 231 ALA A C 1
ATOM 1907 O O . ALA A 1 231 ? 19.675 3.100 -40.655 1.00 41.94 231 ALA A O 1
ATOM 1908 N N . ASN A 1 232 ? 18.144 4.637 -40.126 1.00 44.41 232 ASN A N 1
ATOM 1909 C CA . ASN A 1 232 ? 17.216 4.279 -41.195 1.00 44.41 23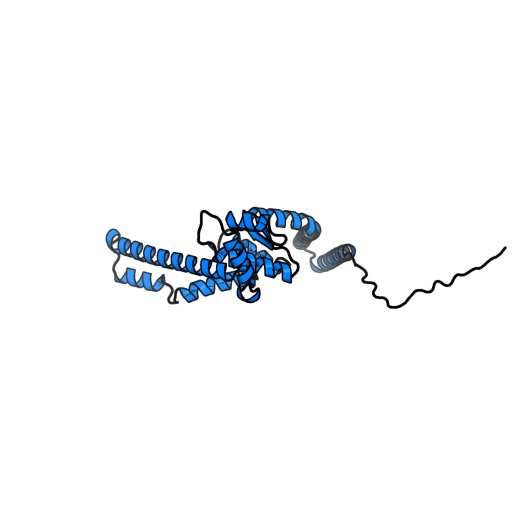2 ASN A CA 1
ATOM 1910 C C . ASN A 1 232 ? 17.452 5.239 -42.365 1.00 44.41 232 ASN A C 1
ATOM 1912 O O . ASN A 1 232 ? 16.700 6.184 -42.588 1.00 44.41 232 ASN A O 1
ATOM 1916 N N . SER A 1 233 ? 18.536 5.001 -43.103 1.00 44.91 233 SER A N 1
ATOM 1917 C CA . SER A 1 233 ? 18.715 5.575 -44.435 1.00 44.91 233 SER A CA 1
ATOM 1918 C C . SER A 1 233 ? 18.339 4.520 -45.469 1.00 44.91 233 SER A C 1
ATOM 1920 O O . SER A 1 233 ? 18.959 3.462 -45.550 1.00 44.91 233 SER A O 1
ATOM 1922 N N . SER A 1 234 ? 17.332 4.816 -46.286 1.00 44.09 234 SER A N 1
ATOM 1923 C CA . SER A 1 234 ? 16.911 4.012 -47.439 1.00 44.09 234 SER A CA 1
ATOM 1924 C C . SER A 1 234 ? 17.824 4.172 -48.666 1.00 44.09 234 SER A C 1
ATOM 1926 O O . SER A 1 234 ? 17.445 3.778 -49.768 1.00 44.09 234 SER A O 1
ATOM 1928 N N . HIS A 1 235 ? 19.027 4.729 -48.508 1.00 49.03 235 HIS A N 1
ATOM 1929 C CA . HIS A 1 235 ? 19.986 4.899 -49.596 1.00 49.03 235 HIS A CA 1
ATOM 1930 C C . HIS A 1 235 ? 21.186 3.960 -49.424 1.00 49.03 235 HIS A C 1
ATOM 1932 O O . HIS A 1 235 ? 21.959 4.081 -48.475 1.00 49.03 235 HIS A O 1
ATOM 1938 N N . ARG A 1 236 ? 21.347 3.021 -50.370 1.00 40.81 236 ARG A N 1
ATOM 1939 C CA . ARG A 1 236 ? 22.589 2.255 -50.544 1.00 40.81 236 ARG A CA 1
ATOM 1940 C C . ARG A 1 236 ? 23.681 3.202 -51.032 1.00 40.81 236 ARG A C 1
ATOM 1942 O O . ARG A 1 236 ? 23.504 3.862 -52.049 1.00 40.81 236 ARG A O 1
ATOM 1949 N N . TYR A 1 237 ? 24.807 3.220 -50.330 1.00 45.16 237 TYR A N 1
ATOM 1950 C CA . TYR A 1 237 ? 26.053 3.756 -50.865 1.00 45.16 237 TYR A CA 1
ATOM 1951 C C . TYR A 1 237 ? 26.565 2.801 -51.954 1.00 45.16 237 TYR 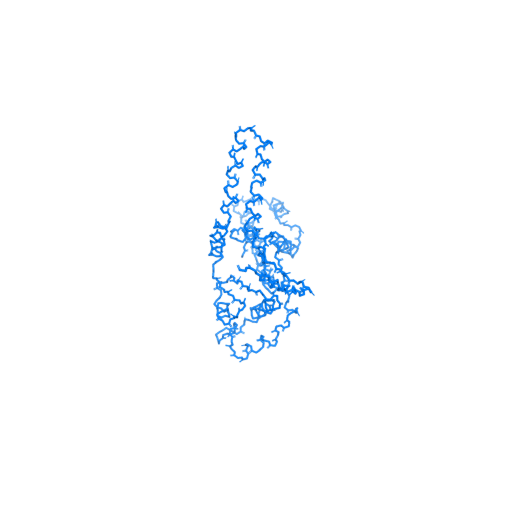A C 1
ATOM 1953 O O . TYR A 1 237 ? 26.906 1.656 -51.656 1.00 45.16 237 TYR A O 1
ATOM 1961 N N . GLU A 1 238 ? 26.602 3.254 -53.207 1.00 39.62 238 GLU A N 1
ATOM 1962 C CA . GLU A 1 238 ? 27.443 2.645 -54.239 1.00 39.62 238 GLU A CA 1
ATOM 1963 C C . GLU A 1 238 ? 28.858 3.205 -54.078 1.00 39.62 238 GLU A C 1
ATOM 1965 O O . GLU A 1 238 ? 29.070 4.417 -54.087 1.00 39.62 238 GLU A O 1
ATOM 1970 N N . VAL A 1 239 ? 29.828 2.319 -53.859 1.00 50.88 239 VAL A N 1
ATOM 1971 C CA . VAL A 1 239 ? 31.244 2.686 -53.827 1.00 50.88 239 VAL A CA 1
ATOM 1972 C C . VAL A 1 239 ? 31.719 2.777 -55.273 1.00 50.88 239 VAL A C 1
ATOM 1974 O O . VAL A 1 239 ? 31.849 1.751 -55.940 1.00 50.88 239 VAL A O 1
ATOM 1977 N N . GLU A 1 240 ? 31.990 3.988 -55.761 1.00 41.81 240 GLU A N 1
ATOM 1978 C CA . GLU A 1 240 ? 32.760 4.176 -56.991 1.00 41.81 240 GLU A CA 1
ATOM 1979 C C . GLU A 1 240 ? 34.197 3.696 -56.750 1.00 41.81 240 GLU A C 1
ATOM 1981 O O . GLU A 1 240 ? 34.982 4.310 -56.024 1.00 41.81 240 GLU A O 1
ATOM 1986 N N . SER A 1 241 ? 34.545 2.561 -57.352 1.00 41.34 241 SER A N 1
ATOM 1987 C CA . SER A 1 241 ? 35.917 2.082 -57.448 1.00 41.34 241 SER A CA 1
ATOM 1988 C C . SER A 1 241 ? 36.702 2.986 -58.398 1.00 41.34 241 SER A C 1
ATOM 1990 O O . SER A 1 241 ? 36.627 2.830 -59.617 1.00 41.34 241 SER A O 1
ATOM 1992 N N . THR A 1 242 ? 37.487 3.917 -57.861 1.00 44.53 242 THR A N 1
ATOM 1993 C CA . THR A 1 242 ? 38.541 4.570 -58.643 1.00 44.53 242 THR A CA 1
ATOM 1994 C C . THR A 1 242 ? 39.727 3.616 -58.773 1.00 44.53 242 THR A C 1
ATOM 1996 O O . THR A 1 242 ? 40.651 3.635 -57.959 1.00 44.53 242 THR A O 1
ATOM 1999 N N . GLU A 1 243 ? 39.706 2.773 -59.807 1.00 48.56 243 GLU A N 1
ATOM 2000 C CA . GLU A 1 243 ? 40.938 2.272 -60.416 1.00 48.56 243 GLU A CA 1
ATOM 2001 C C . GLU A 1 243 ? 41.605 3.434 -61.163 1.00 48.56 243 GLU A C 1
ATOM 2003 O O . GLU A 1 243 ? 41.096 3.939 -62.161 1.00 48.56 243 GLU A O 1
ATOM 2008 N N . GLY A 1 244 ? 42.751 3.877 -60.653 1.00 39.66 244 GLY A N 1
ATOM 2009 C CA . GLY A 1 244 ? 43.589 4.901 -61.266 1.00 39.66 244 GLY A CA 1
ATOM 2010 C C . GLY A 1 244 ? 45.043 4.458 -61.233 1.00 39.66 244 GLY A C 1
ATOM 2011 O O . GLY A 1 244 ? 45.799 4.855 -60.353 1.00 39.66 244 GLY A O 1
ATOM 2012 N N . ALA A 1 245 ? 45.409 3.588 -62.171 1.00 42.47 245 ALA A N 1
ATOM 2013 C CA . ALA A 1 245 ? 46.776 3.161 -62.427 1.00 42.47 245 ALA A CA 1
ATOM 2014 C C . ALA A 1 245 ? 47.636 4.321 -62.952 1.00 42.47 245 ALA A C 1
ATOM 2016 O O . ALA A 1 245 ? 47.200 5.016 -63.862 1.00 42.47 245 ALA A O 1
ATOM 2017 N N . THR A 1 246 ? 48.869 4.460 -62.449 1.00 41.97 246 THR A N 1
ATOM 2018 C CA . THR A 1 246 ? 50.056 5.014 -63.147 1.00 41.97 246 THR A CA 1
ATOM 2019 C C . THR A 1 246 ? 51.207 5.130 -62.146 1.00 41.97 246 THR A C 1
ATOM 2021 O O . THR A 1 246 ? 50.983 5.632 -61.054 1.00 41.97 246 THR A O 1
ATOM 2024 N N . LYS A 1 247 ? 52.458 4.781 -62.436 1.00 40.81 247 LYS A N 1
ATOM 2025 C CA . LYS A 1 247 ? 53.123 4.093 -63.545 1.00 40.81 247 LYS A CA 1
ATOM 2026 C C . LYS A 1 247 ? 54.520 3.742 -63.025 1.00 40.81 247 LYS A C 1
ATOM 2028 O O . LYS A 1 247 ? 55.019 4.530 -62.189 1.00 40.81 247 LYS A O 1
#